Protein AF-A0A838WN96-F1 (afdb_monomer)

Radius of gyration: 19.35 Å; Cα contacts (8 Å, |Δi|>4): 378; chains: 1; bounding box: 63×35×58 Å

Sequence (196 aa):
PVLKSAMGNCYLYWSLNGSLEMVRWMVLDSHESEPDPVNAIEKVLVHRQSLPSSLSALWNSLKDRGFQLKGDGELVQAFPQLQLVQDEEWGTPYLNKTIAFKLVDTLDSAIAWINQYSSSHADAIATESYQESRQFALGVNSASTYINASPRFARNSSRGDAVFLGMSNQRGHRRGFISLETLTTVKHIIQGNGRF

pLDDT: mean 91.38, std 9.87, range [53.0, 98.81]

InterPro domains:
  IPR016161 Aldehyde/histidinol dehydrogenase [SSF53720] (1-194)
  IPR016163 Aldehyde dehydrogenase, C-terminal [G3DSA:3.40.309.10] (10-154)

Solvent-accessible surface area (backbone atoms only — not comparable to full-atom values): 10902 Å² total; per-residue (Å²): 136,86,87,58,70,59,71,27,27,7,40,31,39,39,39,74,66,25,54,68,67,57,48,50,47,32,47,55,51,3,59,68,21,62,94,59,43,48,23,19,49,32,30,36,40,34,30,62,85,50,57,70,66,59,53,52,53,47,50,53,59,40,41,77,74,65,38,46,52,27,13,33,72,69,52,25,73,77,36,80,85,33,42,76,61,56,81,71,52,62,60,45,59,71,91,58,63,43,37,36,38,35,78,30,88,43,72,68,55,46,36,54,48,45,64,71,29,36,54,28,34,33,34,31,37,28,56,73,46,70,66,58,52,53,50,48,61,72,60,43,74,40,44,36,72,33,68,73,46,55,52,42,47,59,40,67,47,94,82,75,84,59,59,39,84,44,37,15,51,52,90,67,100,68,50,17,74,35,37,70,73,68,75,60,83,91,78,89,83,85,86,64,91,88,60,131

Nearest PDB structures (foldseek):
  1o20-assembly1_A  TM=9.172E-01  e=4.353E-17  Thermotoga maritima
  7f5t-assembly1_B  TM=8.749E-01  e=9.449E-14  Drosophila melanogaster
  7f5u-assembly1_A  TM=8.714E-01  e=1.006E-13  Drosophila melanogaster
  7wxf-assembly1_A  TM=8.753E-01  e=2.935E-13  Drosophila melanogaster
  7f5v-assembly1_A  TM=8.727E-01  e=4.403E-12  Drosophila melanogaster

Foldseek 3Di:
DDQDFAAKQEEEEEDLQFDLVLVLCLQVQCCPAPPFSSHHHAEYEYEQPHDPVSVVVSVVSLVVVVAQEAEDPVCCVVPVSHHHDDPVVLQPGPRDRYYYYYYDHDLVRVLVSCQVRIPLAEYEYGHPDPVSLVCSQVSHNHLYYYYSDHSHDYQDDPPDDWGFPHAGRDPDDGHGTHTPVVVDDDDDDDDDDPDD

Organism: NCBI:txid2585140

Secondary structure (DSSP, 8-state):
---------EEEEE-TTS-HHHHHHHHHHHT--SS--TT-EEEEEEETTS-HHHHHHHHHHHHHTT-EEEE-HHHHHH-TTSEEPPHHHHTS---SSEEEEEEESSHHHHHHHHHHHS-SSEEEEE-S-HHHHHHHHHH---SEEEESS-----SB-TTSS-B---EE--SSTT-EE--GGGG---------SS--

Structure (mmCIF, N/CA/C/O backbone):
data_AF-A0A838WN96-F1
#
_entry.id   AF-A0A838WN96-F1
#
loop_
_atom_site.group_PDB
_atom_site.id
_atom_site.type_symbol
_atom_site.label_atom_id
_atom_site.label_alt_id
_atom_site.label_comp_id
_atom_site.label_asym_id
_atom_site.label_entity_id
_atom_site.label_seq_id
_atom_site.pdbx_PDB_ins_code
_atom_site.Cartn_x
_atom_site.Cartn_y
_atom_site.Cartn_z
_atom_site.occupancy
_atom_site.B_iso_or_equiv
_atom_site.auth_seq_id
_atom_site.auth_comp_id
_atom_site.auth_asym_id
_atom_site.auth_atom_id
_atom_site.pdbx_PDB_model_num
ATOM 1 N N . PRO A 1 1 ? 9.274 -0.745 -28.821 1.00 71.69 1 PRO A N 1
ATOM 2 C CA . PRO A 1 1 ? 8.540 -1.086 -27.576 1.00 71.69 1 PRO A CA 1
ATOM 3 C C . PRO A 1 1 ? 8.231 0.212 -26.827 1.00 71.69 1 PRO A C 1
ATOM 5 O O . PRO A 1 1 ? 9.071 1.105 -26.850 1.00 71.69 1 PRO A O 1
ATOM 8 N N . VAL A 1 2 ? 7.045 0.342 -26.228 1.00 80.12 2 VAL A N 1
ATOM 9 C CA . VAL A 1 2 ? 6.674 1.528 -25.436 1.00 80.12 2 VAL A CA 1
ATOM 10 C C . VAL A 1 2 ? 6.936 1.217 -23.968 1.00 80.12 2 VAL A C 1
ATOM 12 O O . VAL A 1 2 ? 6.386 0.244 -23.459 1.00 80.12 2 VAL A O 1
ATOM 15 N N . LEU A 1 3 ? 7.764 2.028 -23.306 1.00 80.50 3 LEU A N 1
ATOM 16 C CA . LEU A 1 3 ? 7.928 2.004 -21.854 1.00 80.50 3 LEU A CA 1
ATOM 17 C C . LEU A 1 3 ? 6.943 3.005 -21.247 1.00 80.50 3 LEU A C 1
ATOM 19 O O . LEU A 1 3 ? 7.145 4.215 -21.354 1.00 80.50 3 LEU A O 1
ATOM 23 N N . LYS A 1 4 ? 5.847 2.509 -20.670 1.00 81.88 4 LYS A N 1
ATOM 24 C CA . LYS A 1 4 ? 4.774 3.361 -20.146 1.00 81.88 4 LYS A CA 1
ATOM 25 C C . LYS A 1 4 ? 5.007 3.674 -18.665 1.00 81.88 4 LYS A C 1
ATOM 27 O O . LYS A 1 4 ? 5.138 2.757 -17.861 1.00 81.88 4 LYS A O 1
ATOM 32 N N . SER A 1 5 ? 4.995 4.959 -18.305 1.00 80.62 5 SER A N 1
ATOM 33 C CA . S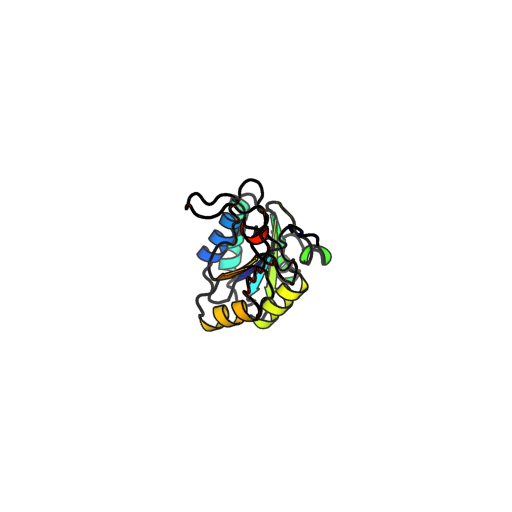ER A 1 5 ? 4.863 5.372 -16.902 1.00 80.62 5 SER A CA 1
ATOM 34 C C . SER A 1 5 ? 3.418 5.176 -16.448 1.00 80.62 5 SER A C 1
ATOM 36 O O . SER A 1 5 ? 2.488 5.498 -17.192 1.00 80.62 5 SER A O 1
ATOM 38 N N . ALA A 1 6 ? 3.228 4.658 -15.240 1.00 81.00 6 ALA A N 1
ATOM 39 C CA . ALA A 1 6 ? 1.911 4.429 -14.656 1.00 81.00 6 ALA A CA 1
ATOM 40 C C . ALA A 1 6 ? 1.650 5.366 -13.467 1.00 81.00 6 ALA A C 1
ATOM 42 O O . ALA A 1 6 ? 2.573 5.972 -12.928 1.00 81.00 6 ALA A O 1
ATOM 43 N N . MET A 1 7 ? 0.373 5.499 -13.098 1.00 84.06 7 MET A N 1
ATOM 44 C CA . MET A 1 7 ? -0.043 6.076 -11.819 1.00 84.06 7 MET A CA 1
ATOM 45 C C . MET A 1 7 ? -0.404 4.938 -10.858 1.00 84.06 7 MET A C 1
ATOM 47 O O . MET A 1 7 ? -0.961 3.911 -11.273 1.00 84.06 7 MET A O 1
ATOM 51 N N . GLY A 1 8 ? -0.051 5.100 -9.587 1.00 89.69 8 GLY A N 1
ATOM 52 C CA . GLY A 1 8 ? -0.270 4.107 -8.546 1.00 89.69 8 GLY A CA 1
ATOM 53 C C . GLY A 1 8 ? -1.688 4.143 -7.986 1.00 89.69 8 GLY A C 1
ATOM 54 O O . GLY A 1 8 ? -2.107 5.156 -7.447 1.00 89.69 8 GLY A O 1
ATOM 55 N N . ASN A 1 9 ? -2.408 3.023 -8.068 1.00 96.44 9 ASN A N 1
ATOM 56 C CA . ASN A 1 9 ? -3.476 2.704 -7.125 1.00 96.44 9 ASN A CA 1
ATOM 57 C C . ASN A 1 9 ? -2.849 1.831 -6.038 1.00 96.44 9 ASN A C 1
ATOM 59 O O . ASN A 1 9 ? -2.884 0.605 -6.138 1.00 96.44 9 ASN A O 1
ATOM 63 N N . CYS A 1 10 ? -2.165 2.473 -5.095 1.00 97.38 10 CYS A N 1
ATOM 64 C CA . CYS A 1 10 ? -1.310 1.795 -4.131 1.00 97.38 10 CYS A CA 1
ATOM 65 C C . CYS A 1 10 ? -2.077 1.424 -2.864 1.00 97.38 10 CYS A C 1
ATOM 67 O O . CYS A 1 10 ? -2.826 2.233 -2.307 1.00 97.38 10 CYS A O 1
ATOM 69 N N . TYR A 1 11 ? -1.828 0.216 -2.378 1.00 98.62 11 TYR A N 1
ATOM 70 C CA . TYR A 1 11 ? -2.405 -0.321 -1.162 1.00 98.62 11 TYR A CA 1
ATOM 71 C C . TYR A 1 11 ? -1.379 -0.428 -0.038 1.00 98.62 11 TYR A C 1
ATOM 73 O O . TYR A 1 11 ? -0.222 -0.793 -0.247 1.00 98.62 11 TYR A O 1
ATOM 81 N N . LEU A 1 12 ? -1.847 -0.193 1.185 1.00 98.81 12 LEU A N 1
ATOM 82 C CA . LEU A 1 12 ? -1.166 -0.548 2.423 1.00 98.81 12 LEU A CA 1
ATOM 83 C C . LEU A 1 12 ? -1.962 -1.634 3.148 1.00 98.81 12 LEU A C 1
ATOM 85 O O . LEU A 1 12 ? -3.135 -1.438 3.443 1.00 98.81 12 LEU A O 1
ATOM 89 N N . TYR A 1 13 ? -1.333 -2.751 3.497 1.00 98.75 13 TYR A N 1
ATOM 90 C CA . TYR A 1 13 ? -1.889 -3.692 4.465 1.00 98.75 13 TYR A CA 1
ATOM 91 C C . TYR A 1 13 ? -1.419 -3.339 5.883 1.00 98.75 13 TYR A C 1
ATOM 93 O O . TYR A 1 13 ? -0.227 -3.385 6.188 1.00 98.75 13 TYR A O 1
ATOM 101 N N . TRP A 1 14 ? -2.363 -2.993 6.754 1.00 98.56 14 TRP A N 1
ATOM 102 C CA . TRP A 1 14 ? -2.160 -2.838 8.188 1.00 98.56 14 TRP A CA 1
ATOM 103 C C . TRP A 1 14 ? -2.433 -4.177 8.881 1.00 98.56 14 TRP A C 1
ATOM 105 O O . TRP A 1 14 ? -3.585 -4.566 9.096 1.00 98.56 14 TRP A O 1
ATOM 115 N N . SER A 1 15 ? -1.349 -4.880 9.221 1.00 97.88 15 SER A N 1
ATOM 116 C CA . SER A 1 15 ? -1.409 -6.122 9.993 1.00 97.88 15 SER A CA 1
ATOM 117 C C . SER A 1 15 ? -1.914 -5.881 11.416 1.00 97.88 15 SER A C 1
ATOM 119 O O . SER A 1 15 ? -1.709 -4.809 11.982 1.00 97.88 15 SER A O 1
ATOM 121 N N . LEU A 1 16 ? -2.483 -6.919 12.037 1.00 96.31 16 LEU A N 1
ATOM 122 C CA . LEU A 1 16 ? -2.836 -6.925 13.458 1.00 96.31 16 LEU A CA 1
ATOM 123 C C . LEU A 1 16 ? -1.666 -6.518 14.365 1.00 96.31 16 LEU A C 1
ATOM 125 O O . LEU A 1 16 ? -1.864 -5.821 15.355 1.00 96.31 16 LEU A O 1
ATOM 129 N N . ASN A 1 17 ? -0.449 -6.938 14.011 1.00 93.44 17 ASN A N 1
ATOM 130 C CA . ASN A 1 17 ? 0.766 -6.618 14.762 1.00 93.44 17 ASN A CA 1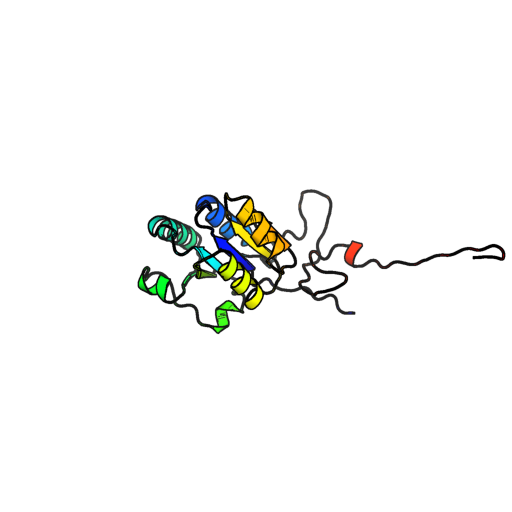
ATOM 131 C C . ASN A 1 17 ? 1.432 -5.320 14.281 1.00 93.44 17 ASN A C 1
ATOM 133 O O . ASN A 1 17 ? 2.534 -5.006 14.712 1.00 93.44 17 ASN A O 1
ATOM 137 N N . GLY A 1 18 ? 0.821 -4.594 13.342 1.00 95.56 18 GLY A N 1
ATOM 138 C CA . GLY A 1 18 ? 1.357 -3.353 12.796 1.00 95.56 18 GLY A CA 1
ATOM 139 C C . GLY A 1 18 ? 1.103 -2.159 13.714 1.00 95.56 18 GLY A C 1
ATOM 140 O O . GLY A 1 18 ? -0.004 -1.960 14.219 1.00 95.56 18 GLY A O 1
ATOM 141 N N . SER A 1 19 ? 2.120 -1.316 13.886 1.00 96.19 19 SER A N 1
ATOM 142 C CA . SER A 1 19 ? 2.008 -0.084 14.668 1.00 96.19 19 SER A CA 1
ATOM 143 C C . SER A 1 19 ? 1.120 0.963 13.981 1.00 96.19 19 SER A C 1
ATOM 145 O O . SER A 1 19 ? 1.342 1.315 12.820 1.00 96.19 19 SER A O 1
ATOM 147 N N . LEU A 1 20 ? 0.168 1.534 14.730 1.00 97.44 20 LEU A N 1
ATOM 148 C CA . LEU A 1 20 ? -0.633 2.694 14.306 1.00 97.44 20 LEU A CA 1
ATOM 149 C C . LEU A 1 20 ? 0.256 3.856 13.836 1.00 97.44 20 LEU A C 1
ATOM 151 O O . LEU A 1 20 ? -0.037 4.506 12.835 1.00 97.44 20 LEU A O 1
ATOM 155 N N . GLU A 1 21 ? 1.350 4.107 14.552 1.00 97.75 21 GLU A N 1
ATOM 156 C CA . GLU A 1 21 ? 2.279 5.195 14.251 1.00 97.75 21 GLU A CA 1
ATOM 157 C C . GLU A 1 21 ? 2.958 5.000 12.896 1.00 97.75 21 GLU A C 1
ATOM 159 O O . GLU A 1 21 ? 3.055 5.944 12.111 1.00 97.75 21 GLU A O 1
ATOM 164 N N . MET A 1 22 ? 3.350 3.760 12.593 1.00 98.12 22 MET A N 1
ATOM 165 C CA . MET A 1 22 ? 3.941 3.388 11.309 1.00 98.12 22 MET A CA 1
ATOM 166 C C . MET A 1 22 ? 2.943 3.597 10.168 1.00 98.12 22 MET A C 1
ATOM 168 O O . MET A 1 22 ? 3.261 4.257 9.184 1.00 98.12 22 MET A O 1
ATOM 172 N N . VAL A 1 23 ? 1.710 3.107 10.326 1.00 98.31 23 VAL A N 1
ATOM 173 C CA . VAL A 1 23 ? 0.636 3.257 9.329 1.00 98.31 23 VAL A CA 1
ATOM 174 C C . VAL A 1 23 ? 0.331 4.726 9.069 1.00 98.31 23 VAL A C 1
ATOM 176 O O . VAL A 1 23 ? 0.292 5.158 7.917 1.00 98.31 23 VAL A O 1
ATOM 179 N N . ARG A 1 24 ? 0.163 5.512 10.137 1.00 98.19 24 ARG A N 1
ATOM 180 C CA . ARG A 1 24 ? -0.066 6.953 10.048 1.00 98.19 24 ARG A CA 1
ATOM 181 C C . ARG A 1 24 ? 1.067 7.647 9.299 1.00 98.19 24 ARG A C 1
ATOM 183 O O . ARG A 1 24 ? 0.798 8.432 8.394 1.00 98.19 24 ARG A O 1
ATOM 190 N N . TRP A 1 25 ? 2.315 7.370 9.671 1.00 98.12 25 TRP A N 1
ATOM 191 C CA . TRP A 1 25 ? 3.480 7.973 9.031 1.00 98.12 25 TRP A CA 1
ATOM 192 C C . TRP A 1 25 ? 3.573 7.602 7.548 1.00 98.12 25 TRP A C 1
ATOM 194 O O . TRP A 1 25 ? 3.687 8.502 6.723 1.00 98.12 25 TRP A O 1
ATOM 204 N N . MET A 1 26 ? 3.455 6.316 7.197 1.00 98.12 26 MET A N 1
ATOM 205 C CA . MET A 1 26 ? 3.516 5.849 5.806 1.00 98.12 26 MET A CA 1
ATOM 206 C C . MET A 1 26 ? 2.454 6.529 4.942 1.00 98.12 26 MET A C 1
ATOM 208 O O . MET A 1 26 ? 2.751 6.997 3.844 1.00 98.12 26 MET A O 1
ATOM 212 N N . VAL A 1 27 ? 1.220 6.619 5.447 1.00 97.69 27 VAL A N 1
ATOM 213 C CA . VAL A 1 27 ? 0.121 7.288 4.749 1.00 97.69 27 VAL A CA 1
ATOM 214 C C . VAL A 1 27 ? 0.450 8.757 4.497 1.00 97.69 27 VAL A C 1
ATOM 216 O O . VAL A 1 27 ? 0.371 9.201 3.352 1.00 97.69 27 VAL A O 1
ATOM 219 N N . LEU A 1 28 ? 0.848 9.501 5.530 1.00 96.62 28 LEU A N 1
ATOM 220 C CA . LEU A 1 28 ? 1.140 10.928 5.401 1.00 96.62 28 LEU A CA 1
ATOM 221 C C . LEU A 1 28 ? 2.333 11.182 4.475 1.00 96.62 28 LEU A C 1
ATOM 223 O O . LEU A 1 28 ? 2.203 11.949 3.525 1.00 96.62 28 LEU A O 1
ATOM 227 N N . ASP A 1 29 ? 3.454 10.497 4.702 1.00 95.81 29 ASP A N 1
ATOM 228 C CA . ASP A 1 29 ? 4.683 10.694 3.931 1.00 95.81 29 ASP A CA 1
ATOM 229 C C . ASP A 1 29 ? 4.501 10.318 2.451 1.00 95.81 29 ASP A C 1
ATOM 231 O O . ASP A 1 29 ? 4.987 11.028 1.571 1.00 95.81 29 ASP A O 1
ATOM 235 N N . SER A 1 30 ? 3.725 9.271 2.142 1.00 95.12 30 SER A N 1
ATOM 236 C CA . SER A 1 30 ? 3.455 8.879 0.748 1.00 95.12 30 SER A CA 1
ATOM 237 C C . SER A 1 30 ? 2.765 9.969 -0.088 1.00 95.12 30 SER A C 1
ATOM 239 O O . SER A 1 30 ? 2.911 9.977 -1.311 1.00 95.12 30 SER A O 1
ATOM 241 N N . HIS A 1 31 ? 2.064 10.913 0.554 1.00 94.19 31 HIS A N 1
ATOM 242 C CA . HIS A 1 31 ? 1.377 12.033 -0.100 1.00 94.19 31 HIS A CA 1
ATOM 243 C C . HIS A 1 31 ? 2.231 13.304 -0.219 1.00 94.19 31 HIS A C 1
ATOM 245 O O . HIS A 1 31 ? 1.777 14.285 -0.802 1.00 94.19 31 HIS A O 1
ATOM 251 N N . GLU A 1 32 ? 3.456 13.313 0.310 1.00 90.25 32 GLU A N 1
ATOM 252 C CA . GLU A 1 32 ? 4.349 14.480 0.277 1.00 90.25 32 GLU A CA 1
ATOM 253 C C . GLU A 1 32 ? 5.314 14.480 -0.928 1.00 90.25 32 GLU A C 1
ATOM 255 O O . GLU A 1 32 ? 6.285 15.236 -0.970 1.00 90.25 32 GLU A O 1
ATOM 260 N N . SER A 1 33 ? 5.113 13.606 -1.913 1.00 82.88 33 SER A N 1
ATOM 261 C CA . SER A 1 33 ? 5.918 13.580 -3.143 1.00 82.88 33 SER A CA 1
ATOM 262 C C . SER A 1 33 ? 5.799 14.869 -3.967 1.00 82.88 33 SER A C 1
ATOM 264 O O . SER A 1 33 ? 4.735 15.472 -4.053 1.00 82.88 33 SER A O 1
ATOM 266 N N . GLU A 1 34 ? 6.889 15.227 -4.650 1.00 74.50 34 GLU A N 1
ATOM 267 C CA . GLU A 1 34 ? 6.978 16.390 -5.541 1.00 74.50 34 GLU A CA 1
ATOM 268 C C . GLU A 1 34 ? 7.508 15.947 -6.926 1.00 74.50 34 GLU A C 1
ATOM 270 O O . GLU A 1 34 ? 8.484 15.185 -6.990 1.00 74.50 34 GLU A O 1
ATOM 275 N N . PRO A 1 35 ? 6.901 16.367 -8.058 1.00 71.62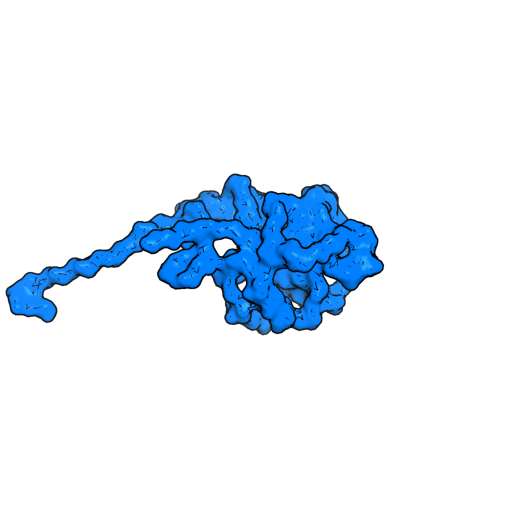 35 PRO A N 1
ATOM 276 C CA . PRO A 1 35 ? 5.721 17.231 -8.184 1.00 71.62 35 PRO A CA 1
ATOM 277 C C . PRO A 1 35 ? 4.384 16.522 -7.909 1.00 71.62 35 PRO A C 1
ATOM 279 O O . PRO A 1 35 ? 3.438 17.188 -7.511 1.00 71.62 35 PRO A O 1
ATOM 282 N N . ASP A 1 36 ? 4.312 15.196 -8.086 1.00 79.88 36 ASP A N 1
ATOM 283 C CA . ASP A 1 36 ? 3.069 14.423 -7.966 1.00 79.88 36 ASP A CA 1
ATOM 284 C C . ASP A 1 36 ? 3.269 13.158 -7.114 1.00 79.88 36 ASP A C 1
ATOM 286 O O . ASP A 1 36 ? 4.262 12.438 -7.304 1.00 79.88 36 ASP A O 1
ATOM 290 N N . PRO A 1 37 ? 2.310 12.805 -6.241 1.00 84.06 37 PRO A N 1
ATOM 291 C CA . PRO A 1 37 ? 2.360 11.600 -5.425 1.00 84.06 37 PRO A CA 1
ATOM 292 C C . PRO A 1 37 ? 1.886 10.358 -6.178 1.00 84.06 37 PRO A C 1
ATOM 294 O O . PRO A 1 37 ? 0.921 9.703 -5.809 1.00 84.06 37 PRO A O 1
ATOM 297 N N . VAL A 1 38 ? 2.628 9.977 -7.220 1.00 87.81 38 VAL A N 1
ATOM 298 C CA . VAL A 1 38 ? 2.321 8.797 -8.057 1.00 87.81 38 VAL A CA 1
ATOM 299 C C . VAL A 1 38 ? 2.327 7.464 -7.298 1.00 87.81 38 VAL A C 1
ATOM 301 O O . VAL A 1 38 ? 1.807 6.479 -7.816 1.00 87.81 38 VAL A O 1
ATOM 304 N N . ASN A 1 39 ? 2.908 7.438 -6.095 1.00 91.25 39 ASN A N 1
ATOM 305 C CA . ASN A 1 39 ? 2.965 6.283 -5.200 1.00 91.25 39 ASN A CA 1
ATOM 306 C C . ASN A 1 39 ? 2.182 6.496 -3.892 1.00 91.25 39 ASN A C 1
ATOM 308 O O . ASN A 1 39 ? 2.381 5.722 -2.954 1.00 91.25 39 ASN A O 1
ATOM 312 N N . ALA A 1 40 ? 1.353 7.542 -3.787 1.00 95.12 40 ALA A N 1
ATOM 313 C CA . ALA A 1 40 ? 0.557 7.772 -2.582 1.00 95.12 40 ALA A CA 1
ATOM 314 C C . ALA A 1 40 ? -0.272 6.538 -2.227 1.00 95.12 40 ALA A C 1
ATOM 316 O O . ALA A 1 40 ? -0.807 5.862 -3.103 1.00 95.12 40 ALA A O 1
ATOM 317 N N . ILE A 1 41 ? -0.379 6.253 -0.931 1.00 97.69 41 ILE A N 1
ATOM 318 C CA . ILE A 1 41 ? -1.235 5.179 -0.431 1.00 97.69 41 ILE A CA 1
ATOM 319 C C . ILE A 1 41 ? -2.690 5.621 -0.577 1.00 97.69 41 ILE A C 1
ATOM 321 O O . ILE A 1 41 ? -3.190 6.419 0.207 1.00 97.69 41 ILE A O 1
ATOM 325 N N . GLU A 1 42 ? -3.374 5.066 -1.568 1.00 97.69 42 GLU A N 1
ATOM 326 C CA . GLU A 1 42 ? -4.769 5.374 -1.890 1.00 97.69 42 GLU A CA 1
ATOM 327 C C . GLU A 1 42 ? -5.735 4.576 -1.000 1.00 97.69 42 GLU A C 1
ATOM 329 O O . GLU A 1 42 ? -6.867 4.991 -0.722 1.00 97.69 42 GLU A O 1
ATOM 334 N N . LYS A 1 43 ? -5.318 3.367 -0.600 1.00 98.50 43 LYS A N 1
ATOM 335 C CA . LYS A 1 43 ? -6.183 2.371 0.038 1.00 98.50 43 LYS A CA 1
ATOM 336 C C . LYS A 1 43 ? -5.460 1.629 1.152 1.00 98.50 43 LYS A C 1
ATOM 338 O O . LYS A 1 43 ? -4.298 1.258 1.012 1.00 98.50 43 LYS A O 1
ATOM 343 N N . VAL A 1 44 ? -6.160 1.373 2.251 1.00 98.69 44 VAL A N 1
ATOM 344 C CA . VAL A 1 44 ? -5.627 0.654 3.411 1.00 98.69 44 VAL A CA 1
ATOM 345 C C . VAL A 1 44 ? -6.495 -0.565 3.707 1.00 98.69 44 VAL A C 1
ATOM 347 O O . VAL A 1 44 ? -7.677 -0.442 4.028 1.00 98.69 44 VAL A O 1
ATOM 350 N N . LEU A 1 45 ? -5.901 -1.751 3.610 1.00 98.81 45 LEU A N 1
ATOM 351 C CA . LEU A 1 45 ? -6.496 -2.998 4.076 1.00 98.81 45 LEU A CA 1
ATOM 352 C C . LEU A 1 45 ? -6.155 -3.168 5.551 1.00 98.81 45 LEU A C 1
ATOM 354 O O . LEU A 1 45 ? -4.986 -3.226 5.914 1.00 98.81 45 LEU A O 1
ATOM 358 N N . VAL A 1 46 ? -7.167 -3.236 6.397 1.00 98.44 46 VAL A N 1
ATOM 359 C CA . VAL A 1 46 ? -7.038 -3.290 7.848 1.00 98.44 46 VAL A CA 1
ATOM 360 C C . VAL A 1 46 ? -7.393 -4.692 8.310 1.00 98.44 46 VAL A C 1
ATOM 362 O O . VAL A 1 46 ? -8.466 -5.201 7.984 1.00 98.44 46 VAL A O 1
ATOM 365 N N . HIS A 1 47 ? -6.519 -5.324 9.090 1.00 98.19 47 HIS A N 1
ATOM 366 C CA . HIS A 1 47 ? -6.850 -6.610 9.691 1.00 98.19 47 HIS A CA 1
ATOM 367 C C . HIS A 1 47 ? -8.101 -6.492 10.577 1.00 98.19 47 HIS A C 1
ATOM 369 O O . HIS A 1 47 ? -8.161 -5.612 11.438 1.00 98.19 47 HIS A O 1
ATOM 375 N N . ARG A 1 48 ? -9.078 -7.394 10.412 1.00 96.75 48 ARG A N 1
ATOM 376 C CA . ARG A 1 48 ? -10.403 -7.315 11.057 1.00 96.75 48 ARG A CA 1
ATOM 377 C C . ARG A 1 48 ? -10.351 -7.235 12.584 1.00 96.75 48 ARG A C 1
ATOM 379 O O . ARG A 1 48 ? -11.191 -6.595 13.200 1.00 96.75 48 ARG A O 1
ATOM 386 N N . GLN A 1 49 ? -9.339 -7.844 13.196 1.00 96.69 49 GLN A N 1
ATOM 387 C CA . GLN A 1 49 ? -9.136 -7.815 14.652 1.00 96.69 49 GLN A CA 1
ATOM 388 C C . GLN A 1 49 ? -8.446 -6.536 15.170 1.00 96.69 49 GLN A C 1
ATOM 390 O O . GLN A 1 49 ? -8.094 -6.466 16.346 1.00 96.69 49 GLN A O 1
ATOM 395 N N . SER A 1 50 ? -8.228 -5.530 14.318 1.00 95.44 50 SER A N 1
ATOM 396 C CA . SER A 1 50 ? -7.688 -4.233 14.737 1.00 95.44 50 SER A CA 1
ATOM 397 C C . SER A 1 50 ? -8.591 -3.558 15.771 1.00 95.44 50 SER A C 1
ATOM 399 O O . SER A 1 50 ? -9.817 -3.581 15.670 1.00 95.44 50 SER A O 1
ATOM 401 N N . LEU A 1 51 ? -7.980 -2.912 16.766 1.00 94.06 51 LEU A N 1
ATOM 402 C CA . LEU A 1 51 ? -8.716 -2.249 17.841 1.00 94.06 51 LEU A CA 1
ATOM 403 C C . LEU A 1 51 ? -9.500 -1.029 17.310 1.00 94.06 51 LEU A C 1
ATOM 405 O O . LEU A 1 51 ? -8.892 -0.141 16.703 1.00 94.06 51 LEU A O 1
ATOM 409 N N . PRO A 1 52 ? -10.810 -0.898 17.606 1.00 94.56 52 PRO A N 1
ATOM 410 C CA . PRO A 1 52 ? -11.621 0.253 17.187 1.00 94.56 52 PRO A CA 1
ATOM 411 C C . PRO A 1 52 ? -11.053 1.620 17.602 1.00 94.56 52 PRO A C 1
ATOM 413 O O . PRO A 1 52 ? -11.178 2.608 16.873 1.00 94.56 52 PRO A O 1
ATOM 416 N N . SER A 1 53 ? -10.394 1.682 18.764 1.00 95.75 53 SER A N 1
ATOM 417 C CA . SER A 1 53 ? -9.722 2.888 19.258 1.00 95.75 53 SER A CA 1
ATOM 418 C C . SER A 1 53 ? -8.542 3.302 18.374 1.00 95.75 53 SER A C 1
ATOM 420 O O . SER A 1 53 ? -8.380 4.490 18.098 1.00 95.75 53 SER A O 1
ATOM 422 N N . SER A 1 54 ? -7.757 2.343 17.873 1.00 96.38 54 SER A N 1
ATOM 423 C CA . SER A 1 54 ? -6.646 2.599 16.950 1.00 96.38 54 SER A CA 1
ATOM 424 C C . SER A 1 54 ? -7.137 3.119 15.600 1.00 96.38 54 SER A C 1
ATOM 426 O O . SER A 1 54 ? -6.549 4.056 15.064 1.00 96.38 54 SER A O 1
ATOM 428 N N . LEU A 1 55 ? -8.240 2.571 15.078 1.00 96.50 55 LEU A N 1
ATOM 429 C CA . LEU A 1 55 ? -8.856 3.056 13.836 1.00 96.50 55 LEU A CA 1
ATOM 430 C C . LEU A 1 55 ? -9.349 4.498 13.984 1.00 96.50 55 LEU A C 1
ATOM 432 O O . LEU A 1 55 ? -9.035 5.361 13.166 1.00 96.50 55 LEU A O 1
ATOM 436 N N . SER A 1 56 ? -10.043 4.776 15.088 1.00 96.12 56 SER A N 1
ATOM 437 C CA . SER A 1 56 ? -10.546 6.117 15.400 1.00 96.12 56 SER A CA 1
ATOM 438 C C . SER A 1 56 ? -9.406 7.135 15.520 1.00 96.12 56 SER A C 1
ATOM 440 O O . SER A 1 56 ? -9.495 8.235 14.974 1.00 96.12 56 SER A O 1
ATOM 442 N N . ALA A 1 57 ? -8.309 6.760 16.187 1.00 96.81 57 ALA A N 1
ATOM 443 C CA . ALA A 1 57 ? -7.121 7.600 16.316 1.00 96.81 57 ALA A CA 1
ATOM 444 C C . ALA A 1 57 ? -6.451 7.883 14.960 1.00 96.81 57 ALA A C 1
ATOM 446 O O . ALA A 1 57 ? -6.090 9.033 14.691 1.00 96.81 57 ALA A O 1
ATOM 447 N N . LEU A 1 58 ? -6.332 6.871 14.088 1.00 97.31 58 LEU A N 1
ATOM 448 C CA . LEU A 1 58 ? -5.805 7.050 12.733 1.00 97.31 58 LEU A CA 1
ATOM 449 C C . LEU A 1 58 ? -6.652 8.053 11.947 1.00 97.31 58 LEU A C 1
ATOM 451 O O . LEU A 1 58 ? -6.128 9.032 11.420 1.00 97.31 58 LEU A O 1
ATOM 455 N N . TRP A 1 59 ? -7.964 7.832 11.887 1.00 96.75 59 TRP A N 1
ATOM 456 C CA . TRP A 1 59 ? -8.865 8.654 11.086 1.00 96.75 59 TRP A CA 1
ATOM 457 C C . TRP A 1 59 ? -8.947 10.094 11.566 1.00 96.75 59 TRP A C 1
ATOM 459 O O . TRP A 1 59 ? -8.905 10.998 10.736 1.00 96.75 59 TRP A O 1
ATOM 469 N N . ASN A 1 60 ? -8.993 10.331 12.877 1.00 95.94 60 ASN A N 1
ATOM 470 C CA . ASN A 1 60 ? -8.946 11.692 13.409 1.00 95.94 60 ASN A CA 1
ATOM 471 C C . ASN A 1 60 ? -7.656 12.395 12.971 1.00 95.94 60 ASN A C 1
ATOM 473 O O . ASN A 1 60 ? -7.705 13.484 12.407 1.00 95.94 60 ASN A O 1
ATOM 477 N N . SER A 1 61 ? -6.512 11.716 13.104 1.00 96.31 61 SER A N 1
ATOM 478 C CA . SER A 1 61 ? -5.229 12.280 12.690 1.00 96.31 61 SER A CA 1
ATOM 479 C C . SER A 1 61 ? -5.138 12.554 11.186 1.00 96.31 61 SER A C 1
ATOM 481 O O . SER A 1 61 ? -4.477 13.514 10.794 1.00 96.31 61 SER A O 1
ATOM 483 N N . LEU A 1 62 ? -5.740 11.719 10.336 1.00 97.31 62 LEU A N 1
ATOM 484 C CA . LEU A 1 62 ? -5.769 11.946 8.888 1.00 97.31 62 LEU A CA 1
ATOM 485 C C . LEU A 1 62 ? -6.723 13.091 8.529 1.00 97.31 62 LEU A C 1
ATOM 487 O O . LEU A 1 62 ? -6.384 13.951 7.716 1.00 97.31 62 LEU A O 1
ATOM 491 N N . LYS A 1 63 ? -7.886 13.161 9.178 1.00 96.25 63 LYS A N 1
ATOM 492 C CA . LYS A 1 63 ? -8.856 14.241 8.987 1.00 96.25 63 LYS A CA 1
ATOM 493 C C . LYS A 1 63 ? -8.266 15.603 9.356 1.00 96.25 63 LYS A C 1
ATOM 495 O O . LYS A 1 63 ? -8.405 16.544 8.578 1.00 96.25 63 LYS A O 1
ATOM 500 N N . ASP A 1 64 ? -7.519 15.687 10.457 1.00 96.50 64 ASP A N 1
ATOM 501 C CA . ASP A 1 64 ? -6.807 16.906 10.874 1.00 96.50 64 ASP A CA 1
ATOM 502 C C . ASP A 1 64 ? -5.761 17.366 9.839 1.00 96.50 64 ASP A C 1
ATOM 504 O O . ASP A 1 64 ? -5.422 18.546 9.754 1.00 96.50 64 ASP A O 1
ATOM 508 N N . ARG A 1 65 ? -5.264 16.445 9.003 1.00 96.81 65 ARG A N 1
ATOM 509 C CA . ARG A 1 65 ? -4.338 16.719 7.887 1.00 96.81 65 ARG A CA 1
ATOM 510 C C . ARG A 1 65 ? -5.054 16.995 6.554 1.00 96.81 65 ARG A C 1
ATOM 512 O O . ARG A 1 65 ? -4.391 17.184 5.524 1.00 96.81 65 ARG A O 1
ATOM 519 N N . GLY A 1 66 ? -6.386 17.056 6.577 1.00 96.56 66 GLY A N 1
ATOM 520 C CA . GLY A 1 66 ? -7.244 17.384 5.441 1.00 96.56 66 GLY A CA 1
ATOM 521 C C . GLY A 1 66 ? -7.590 16.200 4.539 1.00 96.56 66 GLY A C 1
ATOM 522 O O . GLY A 1 66 ? -7.896 16.423 3.370 1.00 96.56 66 GLY A O 1
ATOM 523 N N . PHE A 1 67 ? -7.509 14.962 5.037 1.00 97.62 67 PHE A N 1
ATOM 524 C CA . PHE A 1 67 ? -7.919 13.786 4.270 1.00 97.62 67 PHE A CA 1
ATOM 525 C C . PHE A 1 67 ? -9.432 13.559 4.314 1.00 97.62 67 PHE A C 1
ATOM 527 O O . PHE A 1 67 ? -10.066 13.662 5.366 1.00 97.62 67 PHE A O 1
ATOM 534 N N . GLN A 1 68 ? -9.990 13.181 3.168 1.00 97.94 68 GLN A N 1
ATOM 535 C CA . GLN A 1 68 ? -11.306 12.570 3.047 1.00 97.94 68 GLN A CA 1
ATOM 536 C C . GLN A 1 68 ? -11.172 11.065 3.265 1.00 97.94 68 GLN A C 1
ATOM 538 O O . GLN A 1 68 ? -10.263 10.422 2.739 1.00 97.94 68 GLN A O 1
ATOM 543 N N . LEU A 1 69 ? -12.063 10.500 4.073 1.00 98.25 69 LEU A N 1
ATOM 544 C CA . LEU A 1 69 ? -11.958 9.116 4.515 1.00 98.25 69 LEU A CA 1
ATOM 545 C C . LEU A 1 69 ? -13.168 8.331 4.030 1.00 98.25 69 LEU A C 1
ATOM 547 O O . LEU A 1 69 ? -14.315 8.727 4.256 1.00 98.25 69 LEU A O 1
ATOM 551 N N . LYS A 1 70 ? -12.895 7.203 3.384 1.00 98.56 70 LYS A N 1
ATOM 552 C CA . LYS A 1 70 ? -13.912 6.280 2.893 1.00 98.56 70 LYS A CA 1
ATOM 553 C C . LYS A 1 70 ? -13.730 4.900 3.514 1.00 98.56 70 LYS A C 1
ATOM 555 O O . LYS A 1 70 ? -12.616 4.530 3.864 1.00 98.56 70 LYS A O 1
ATOM 560 N N . GLY A 1 71 ? -14.801 4.138 3.660 1.00 98.00 71 GLY A N 1
ATOM 561 C CA . GLY A 1 71 ? -14.786 2.802 4.249 1.00 98.00 71 GLY A CA 1
ATOM 562 C C . GLY A 1 71 ? -15.628 1.812 3.457 1.00 98.00 71 GLY A C 1
ATOM 563 O O . GLY A 1 71 ? -16.519 2.201 2.697 1.00 98.00 71 GLY A O 1
ATOM 564 N N . ASP A 1 72 ? -15.365 0.524 3.657 1.00 97.19 72 ASP A N 1
ATOM 565 C CA . ASP A 1 72 ? -16.321 -0.516 3.287 1.00 97.19 72 ASP A CA 1
ATOM 566 C C . ASP A 1 72 ? -17.594 -0.454 4.155 1.00 97.19 72 ASP A C 1
ATOM 568 O O . ASP A 1 72 ? -17.693 0.317 5.112 1.00 97.19 72 ASP A O 1
ATOM 572 N N . GLY A 1 73 ? -18.602 -1.253 3.798 1.00 96.75 73 GLY A N 1
ATOM 573 C CA . GLY A 1 73 ? -19.902 -1.210 4.470 1.00 96.75 73 GLY A CA 1
ATOM 574 C C . GLY A 1 73 ? -19.838 -1.509 5.971 1.00 96.75 73 GLY A C 1
ATOM 575 O O . GLY A 1 73 ? -20.556 -0.878 6.742 1.00 96.75 73 GLY A O 1
ATOM 576 N N . GLU A 1 74 ? -18.963 -2.424 6.393 1.00 95.88 74 GLU A N 1
ATOM 577 C CA . GLU A 1 74 ? -18.790 -2.794 7.803 1.00 95.88 74 GLU A CA 1
ATOM 578 C C . GLU A 1 74 ? -18.178 -1.627 8.596 1.00 95.88 74 GLU A C 1
ATOM 580 O O . GLU A 1 74 ? -18.696 -1.236 9.644 1.00 95.88 74 GLU A O 1
ATOM 585 N N . LEU A 1 75 ? -17.136 -0.992 8.052 1.00 96.62 75 LEU A N 1
ATOM 586 C CA . LEU A 1 75 ? -16.511 0.181 8.658 1.00 96.62 75 LEU A CA 1
ATOM 587 C C . LEU A 1 75 ? -17.453 1.383 8.720 1.00 96.62 75 LEU A C 1
ATOM 589 O O . LEU A 1 75 ? -17.477 2.073 9.734 1.00 96.62 75 LEU A O 1
ATOM 593 N N . VAL A 1 76 ? -18.243 1.639 7.676 1.00 96.81 76 VAL A N 1
ATOM 594 C CA . VAL A 1 76 ? -19.206 2.755 7.659 1.00 96.81 76 VAL A CA 1
ATOM 595 C C . VAL A 1 76 ? -20.312 2.555 8.698 1.00 96.81 76 VAL A C 1
ATOM 597 O O . VAL A 1 76 ? -20.724 3.518 9.343 1.00 96.81 76 VAL A O 1
ATOM 600 N N . GLN A 1 77 ? -20.767 1.315 8.909 1.00 95.44 77 GLN A N 1
ATOM 601 C CA . GLN A 1 77 ? -21.736 0.999 9.964 1.00 95.44 77 GLN A CA 1
ATOM 602 C C . GLN A 1 77 ? -21.163 1.242 11.365 1.00 95.44 77 GLN A C 1
ATOM 604 O O . GLN A 1 77 ? -21.861 1.770 12.229 1.00 95.44 77 GLN A O 1
ATOM 609 N N . ALA A 1 78 ? -19.897 0.880 11.590 1.00 94.25 78 ALA A N 1
ATOM 610 C CA . ALA A 1 78 ? -19.230 1.087 12.872 1.00 94.25 78 ALA A CA 1
ATOM 611 C C . ALA A 1 78 ? -18.798 2.550 13.101 1.00 94.25 78 ALA A C 1
ATOM 613 O O . ALA A 1 78 ? -18.752 3.010 14.243 1.00 94.25 78 ALA A O 1
ATOM 614 N N . PHE A 1 79 ? -18.494 3.290 12.030 1.00 93.44 79 PHE A N 1
ATOM 615 C CA . PHE A 1 79 ? -17.903 4.626 12.081 1.00 93.44 79 PHE A CA 1
ATOM 616 C C . PHE A 1 79 ? -18.585 5.584 11.090 1.00 93.44 79 PHE A C 1
ATOM 618 O O . PHE A 1 79 ? -18.136 5.732 9.950 1.00 93.44 79 PHE A O 1
ATOM 625 N N . PRO A 1 80 ? -19.613 6.330 11.544 1.00 89.69 80 PRO A N 1
ATOM 626 C CA . PRO A 1 80 ? -20.435 7.197 10.687 1.00 89.69 80 PRO A CA 1
ATOM 627 C C . PRO A 1 80 ? -19.691 8.347 9.989 1.00 89.69 80 PRO A C 1
ATOM 629 O O . PRO A 1 80 ? -20.252 9.029 9.138 1.00 89.69 80 PRO A O 1
ATOM 632 N N . GLN A 1 81 ? -18.439 8.606 10.371 1.00 90.56 81 GLN A N 1
ATOM 633 C CA . GLN A 1 81 ? -17.583 9.624 9.759 1.00 90.56 81 GLN A CA 1
A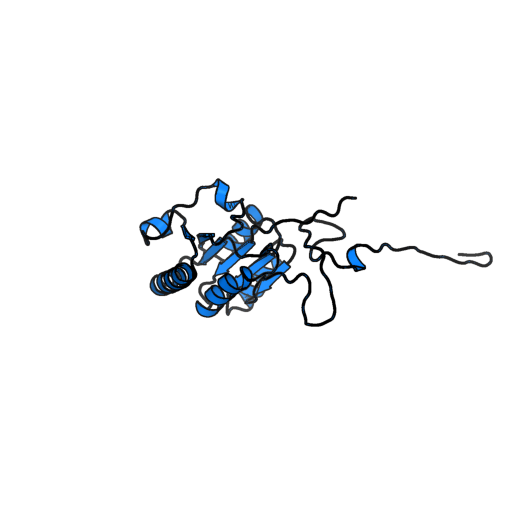TOM 634 C C . GLN A 1 81 ? -16.976 9.204 8.411 1.00 90.56 81 GLN A C 1
ATOM 636 O O . GLN A 1 81 ? -16.395 10.050 7.732 1.00 90.56 81 GLN A O 1
ATOM 641 N N . LEU A 1 82 ? -17.067 7.922 8.045 1.00 96.75 82 LEU A N 1
ATOM 642 C CA . LEU A 1 82 ? -16.568 7.394 6.779 1.00 96.75 82 LEU A CA 1
ATOM 643 C C . LEU A 1 82 ? -17.646 7.463 5.698 1.00 96.75 82 LEU A C 1
ATOM 645 O O . LEU A 1 82 ? -18.813 7.165 5.941 1.00 96.75 82 LEU A O 1
ATOM 649 N N . GLN A 1 83 ? -17.244 7.798 4.476 1.00 97.50 83 GLN A N 1
ATOM 650 C CA . GLN A 1 83 ? -18.112 7.665 3.306 1.00 97.50 83 GLN A CA 1
ATOM 651 C C . GLN A 1 83 ? -18.010 6.256 2.719 1.00 97.50 83 GLN A C 1
ATOM 653 O O . GLN A 1 83 ? -16.931 5.672 2.694 1.00 97.50 83 GLN A O 1
ATOM 658 N N . LEU A 1 84 ? -19.106 5.715 2.192 1.00 98.19 84 LEU A N 1
ATOM 659 C CA . LEU A 1 84 ? -19.081 4.404 1.544 1.00 98.19 84 LEU A CA 1
ATOM 660 C C . LEU A 1 84 ? -18.247 4.435 0.253 1.00 98.19 84 LEU A C 1
ATOM 662 O O . LEU A 1 84 ? -18.424 5.315 -0.594 1.00 98.19 84 LEU A O 1
ATOM 666 N N . VAL A 1 85 ? -17.346 3.466 0.107 1.00 97.81 85 VAL A N 1
ATOM 667 C CA . VAL A 1 85 ? -16.599 3.210 -1.134 1.00 97.81 85 VAL A CA 1
ATOM 668 C C . VAL A 1 85 ? -17.494 2.452 -2.116 1.00 97.81 85 VAL A C 1
ATOM 670 O O . VAL A 1 85 ? -18.082 1.438 -1.745 1.00 97.81 85 VAL A O 1
ATOM 673 N N . GLN A 1 86 ? -17.596 2.940 -3.351 1.00 96.69 86 GLN A N 1
ATOM 674 C CA . GLN A 1 86 ? -18.240 2.230 -4.458 1.00 96.69 86 GLN A CA 1
ATOM 675 C C . GLN A 1 86 ? -17.296 1.166 -5.030 1.00 96.69 86 GLN A C 1
ATOM 677 O O . GLN A 1 86 ? -16.074 1.301 -4.949 1.00 96.69 86 GLN A O 1
ATOM 682 N N . ASP A 1 87 ? -17.843 0.117 -5.638 1.00 94.81 87 ASP A N 1
ATOM 683 C CA . ASP A 1 87 ? -17.048 -1.040 -6.061 1.00 94.81 87 ASP A CA 1
ATOM 684 C C . ASP A 1 87 ? -15.959 -0.686 -7.092 1.00 94.81 87 ASP A C 1
ATOM 686 O O . ASP A 1 87 ? -14.841 -1.206 -7.028 1.00 94.81 87 ASP A O 1
ATOM 690 N N . GLU A 1 88 ? -16.234 0.253 -7.998 1.00 95.12 88 GLU A N 1
ATOM 691 C CA . GLU A 1 88 ? -15.291 0.708 -9.026 1.00 95.12 88 GLU A CA 1
ATOM 692 C C . GLU A 1 88 ? -14.098 1.473 -8.436 1.00 95.12 88 GLU A C 1
ATOM 694 O O . GLU A 1 88 ? -12.998 1.488 -9.004 1.00 95.12 88 GLU A O 1
ATOM 699 N N . GLU A 1 89 ? -14.289 2.103 -7.277 1.00 97.50 89 GLU A N 1
ATOM 700 C CA . GLU A 1 89 ? -13.261 2.914 -6.632 1.00 97.50 89 GLU A CA 1
ATOM 701 C C . GLU A 1 89 ? -12.133 2.054 -6.069 1.00 97.50 89 GLU A C 1
ATOM 703 O O . GLU A 1 89 ? -11.002 2.527 -5.988 1.00 97.50 89 GLU A O 1
ATOM 708 N N . TRP A 1 90 ? -12.378 0.775 -5.755 1.00 97.94 90 TRP A N 1
ATOM 709 C CA . TRP A 1 90 ? -11.314 -0.143 -5.335 1.00 97.94 90 TRP A CA 1
ATOM 710 C C . TRP A 1 90 ? -10.240 -0.306 -6.418 1.00 97.94 90 TRP A C 1
ATOM 712 O O . TRP A 1 90 ? -9.054 -0.325 -6.102 1.00 97.94 90 TRP A O 1
ATOM 722 N N . GLY A 1 91 ? -10.622 -0.331 -7.696 1.00 96.44 91 GLY A N 1
ATOM 723 C CA . GLY A 1 91 ? -9.683 -0.446 -8.817 1.00 96.44 91 GLY A CA 1
ATOM 724 C C . GLY A 1 91 ? -9.091 0.878 -9.314 1.00 96.44 91 GLY A C 1
ATOM 725 O O . GLY A 1 91 ? -8.249 0.859 -10.211 1.00 96.44 91 GLY A O 1
ATOM 726 N N . THR A 1 92 ? -9.520 2.021 -8.770 1.00 95.19 92 THR A N 1
ATOM 727 C CA . THR A 1 92 ? -9.246 3.346 -9.353 1.00 95.19 92 THR A CA 1
ATOM 728 C C . THR A 1 92 ? -8.514 4.251 -8.355 1.00 95.19 92 THR A C 1
ATOM 730 O O . THR A 1 92 ? -8.943 4.341 -7.204 1.00 95.19 92 THR A O 1
ATOM 733 N N . PRO A 1 93 ? -7.409 4.925 -8.731 1.00 94.62 93 PRO A N 1
ATOM 734 C CA . PRO A 1 93 ? -6.723 5.859 -7.834 1.00 94.62 93 PRO A CA 1
ATOM 735 C C . PRO A 1 93 ? -7.516 7.168 -7.668 1.00 94.62 93 PRO A C 1
ATOM 737 O O . PRO A 1 93 ? -8.150 7.624 -8.622 1.00 94.62 93 PRO A O 1
ATOM 740 N N . TYR A 1 94 ? -7.462 7.792 -6.486 1.00 94.81 94 TYR A N 1
ATOM 741 C CA . TYR A 1 94 ? -8.097 9.088 -6.223 1.00 94.81 94 TYR A CA 1
ATOM 742 C C . TYR A 1 94 ? -7.207 10.264 -6.621 1.00 94.81 94 TYR A C 1
ATOM 744 O O . TYR A 1 94 ? -7.728 11.289 -7.070 1.00 94.81 94 TYR A O 1
ATOM 752 N N . LEU A 1 95 ? -5.881 10.130 -6.474 1.00 91.38 95 LEU A N 1
ATOM 753 C CA . LEU A 1 95 ? -4.890 11.146 -6.854 1.00 91.38 95 LEU A CA 1
ATOM 754 C C . LEU A 1 95 ? -5.087 12.489 -6.136 1.00 91.38 95 LEU A C 1
ATOM 756 O O . LEU A 1 95 ? -4.772 13.561 -6.652 1.00 91.38 95 LEU A O 1
ATOM 760 N N . ASN A 1 96 ? -5.651 12.430 -4.936 1.00 92.25 96 ASN A N 1
ATOM 761 C CA . ASN A 1 96 ? -5.888 13.562 -4.056 1.00 92.25 96 ASN A CA 1
ATOM 762 C C . ASN A 1 96 ? -5.841 13.071 -2.598 1.00 92.25 96 ASN A C 1
ATOM 764 O O . ASN A 1 96 ? -5.522 11.915 -2.340 1.00 92.25 96 ASN A O 1
ATOM 768 N N . LYS A 1 97 ? -6.148 13.932 -1.623 1.00 94.62 97 LYS A N 1
ATOM 769 C CA . LYS A 1 97 ? -6.184 13.547 -0.202 1.00 94.62 97 LYS A CA 1
ATOM 770 C C . LYS A 1 97 ? -7.440 12.736 0.151 1.00 94.62 97 LYS A C 1
ATOM 772 O O . LYS A 1 97 ? -8.187 13.127 1.043 1.00 94.62 97 LYS A O 1
ATOM 777 N N . THR A 1 98 ? -7.672 11.617 -0.525 1.00 96.94 98 THR A N 1
ATOM 778 C CA . THR A 1 98 ? -8.743 10.661 -0.216 1.00 96.94 98 THR A CA 1
ATOM 779 C C . THR A 1 98 ? -8.136 9.298 0.045 1.00 96.94 98 THR A C 1
ATOM 781 O O . THR A 1 98 ? -7.304 8.838 -0.727 1.00 96.94 98 THR A O 1
ATOM 784 N N . ILE A 1 99 ? -8.558 8.643 1.127 1.00 97.88 99 ILE A N 1
ATOM 785 C CA . ILE A 1 99 ? -8.109 7.290 1.460 1.00 97.88 99 ILE A CA 1
ATOM 786 C C . ILE A 1 99 ? -9.306 6.413 1.772 1.00 97.88 99 ILE A C 1
ATOM 788 O O . ILE A 1 99 ? -10.181 6.786 2.557 1.00 97.88 99 ILE A O 1
ATOM 792 N N . ALA A 1 100 ? -9.314 5.224 1.176 1.00 98.50 100 ALA A N 1
ATOM 793 C CA . ALA A 1 100 ? -10.320 4.206 1.434 1.00 98.50 100 ALA A CA 1
ATOM 794 C C . ALA A 1 100 ? -9.786 3.089 2.336 1.00 98.50 100 ALA A C 1
ATOM 796 O O . ALA A 1 100 ? -8.685 2.583 2.137 1.00 98.50 100 ALA A O 1
ATOM 797 N N . PHE A 1 101 ? -10.595 2.675 3.305 1.00 98.56 101 PHE A N 1
ATOM 798 C CA . PHE A 1 101 ? -10.288 1.619 4.260 1.00 98.56 101 PHE A CA 1
ATOM 799 C C . PHE A 1 101 ? -11.177 0.406 4.009 1.00 98.56 101 PHE A C 1
ATOM 801 O O . PHE A 1 101 ? -12.378 0.548 3.782 1.00 98.56 101 PHE A O 1
ATOM 808 N N . LYS A 1 102 ? -10.598 -0.789 4.082 1.00 98.56 102 LYS A N 1
ATOM 809 C CA . LYS A 1 102 ? -11.327 -2.052 3.952 1.00 98.56 102 LYS A CA 1
ATOM 810 C C . LYS A 1 102 ? -10.886 -3.034 5.022 1.00 98.56 102 LYS A C 1
ATOM 812 O O . LYS A 1 102 ? -9.686 -3.168 5.243 1.00 98.56 102 LYS A O 1
ATOM 817 N N . LEU A 1 103 ? -11.820 -3.758 5.628 1.00 98.31 103 LEU A N 1
ATOM 818 C CA . LEU A 1 103 ? -11.489 -4.857 6.529 1.00 98.31 103 LEU A CA 1
ATOM 819 C C . LEU A 1 103 ? -11.146 -6.130 5.748 1.00 98.31 103 LEU A C 1
ATOM 821 O O . LEU A 1 103 ? -11.785 -6.472 4.749 1.00 98.31 103 LEU A O 1
ATOM 825 N N . VAL A 1 104 ? -10.125 -6.837 6.222 1.00 98.25 104 VAL A N 1
ATOM 826 C CA . VAL A 1 104 ? -9.676 -8.129 5.690 1.00 98.25 104 VAL A CA 1
ATOM 827 C C . VAL A 1 104 ? -9.389 -9.099 6.834 1.00 98.25 104 VAL A C 1
ATOM 829 O O . VAL A 1 104 ? -8.940 -8.695 7.906 1.00 98.25 104 VAL A O 1
ATOM 832 N N . ASP A 1 105 ? -9.652 -10.385 6.615 1.00 97.00 105 ASP A N 1
ATOM 833 C CA . ASP A 1 105 ? -9.535 -11.414 7.657 1.00 97.00 105 ASP A CA 1
ATOM 834 C C . ASP A 1 105 ? -8.113 -11.910 7.867 1.00 97.00 105 ASP A C 1
ATOM 836 O O . ASP A 1 105 ? -7.741 -12.292 8.971 1.00 97.00 105 ASP A O 1
ATOM 840 N N . THR A 1 106 ? -7.332 -11.962 6.790 1.00 98.12 106 THR A N 1
ATOM 841 C CA . THR A 1 106 ? -6.007 -12.584 6.792 1.00 98.12 106 THR A CA 1
ATOM 842 C C . THR A 1 106 ? -5.057 -11.878 5.837 1.00 98.12 106 THR A C 1
ATOM 844 O O . THR A 1 106 ? -5.479 -11.227 4.875 1.00 98.12 106 THR A O 1
ATOM 847 N N . LEU A 1 107 ? -3.757 -12.091 6.045 1.00 98.19 107 LEU A N 1
ATOM 848 C CA . LEU A 1 107 ? -2.722 -11.661 5.108 1.00 98.19 107 LEU A CA 1
ATOM 849 C C . LEU A 1 107 ? -2.956 -12.211 3.689 1.00 98.19 107 LEU A C 1
ATOM 851 O O . LEU A 1 107 ? -2.804 -11.471 2.722 1.00 98.19 107 LEU A O 1
ATOM 855 N N . ASP A 1 108 ? -3.379 -13.468 3.543 1.00 98.44 108 ASP A N 1
ATOM 856 C CA . ASP A 1 108 ? -3.651 -14.053 2.223 1.00 98.44 108 ASP A CA 1
ATOM 857 C C . ASP A 1 108 ? -4.800 -13.344 1.501 1.00 98.44 108 ASP A C 1
ATOM 859 O O . ASP A 1 108 ? -4.696 -13.049 0.309 1.00 98.44 108 ASP A O 1
ATOM 863 N N . SER A 1 109 ? -5.869 -12.997 2.227 1.00 98.31 109 SER A N 1
ATOM 864 C CA . SER A 1 109 ? -6.970 -12.209 1.660 1.00 98.31 109 SER A CA 1
ATOM 865 C C . SER A 1 109 ? -6.520 -10.800 1.262 1.00 98.31 109 SER A C 1
ATOM 867 O O . SER A 1 109 ? -6.942 -10.296 0.221 1.00 98.31 109 SER A O 1
ATOM 869 N N . ALA A 1 110 ? -5.602 -10.195 2.026 1.00 98.56 110 ALA A N 1
ATOM 870 C CA . ALA A 1 110 ? -5.017 -8.902 1.694 1.00 98.56 110 ALA A CA 1
ATOM 871 C C . ALA A 1 110 ? -4.168 -8.977 0.416 1.00 98.56 110 ALA A C 1
ATOM 873 O O . ALA A 1 110 ? -4.336 -8.160 -0.485 1.00 98.56 110 ALA A O 1
ATOM 874 N N . ILE A 1 111 ? -3.303 -9.989 0.298 1.00 98.69 111 ILE A N 1
ATOM 875 C CA . ILE A 1 111 ? -2.471 -10.220 -0.892 1.00 98.69 111 ILE A CA 1
ATOM 876 C C . ILE A 1 111 ? -3.348 -10.451 -2.128 1.00 98.69 111 ILE A C 1
ATOM 878 O O . ILE A 1 111 ? -3.106 -9.848 -3.175 1.00 98.69 111 ILE A O 1
ATOM 882 N N . ALA A 1 112 ? -4.375 -11.299 -2.016 1.00 98.56 112 ALA A N 1
ATOM 883 C CA . ALA A 1 112 ? -5.304 -11.568 -3.109 1.00 98.56 112 ALA A CA 1
ATOM 884 C C . ALA A 1 112 ? -6.023 -10.290 -3.564 1.00 98.56 112 ALA A C 1
ATOM 886 O O . ALA A 1 112 ? -6.087 -10.012 -4.761 1.00 98.56 112 ALA A O 1
ATOM 887 N N . TRP A 1 113 ? -6.487 -9.480 -2.610 1.00 98.56 113 TRP A N 1
ATOM 888 C CA . TRP A 1 113 ? -7.146 -8.209 -2.890 1.00 98.56 113 TRP A CA 1
ATOM 889 C C . TRP A 1 113 ? -6.222 -7.219 -3.604 1.00 98.56 113 TRP A C 1
ATOM 891 O O . TRP A 1 113 ? -6.595 -6.648 -4.628 1.00 98.56 113 TRP A O 1
ATOM 901 N N . ILE A 1 114 ? -4.998 -7.039 -3.101 1.00 98.50 114 ILE A N 1
ATOM 902 C CA . ILE A 1 114 ? -4.003 -6.151 -3.716 1.00 98.50 114 ILE A CA 1
ATOM 903 C C . ILE A 1 114 ? -3.707 -6.610 -5.143 1.00 98.50 114 ILE A C 1
ATOM 905 O O . ILE A 1 114 ? -3.776 -5.807 -6.066 1.00 98.50 114 ILE A O 1
ATOM 909 N N . ASN A 1 115 ? -3.465 -7.903 -5.358 1.00 98.06 115 ASN A N 1
ATOM 910 C CA . ASN A 1 115 ? -3.192 -8.442 -6.692 1.00 98.06 115 ASN A CA 1
ATOM 911 C C . ASN A 1 115 ? -4.367 -8.283 -7.673 1.00 98.06 115 ASN A C 1
ATOM 913 O O . ASN A 1 115 ? -4.142 -8.287 -8.883 1.00 98.06 115 ASN A O 1
ATOM 917 N N . GLN A 1 116 ? -5.597 -8.162 -7.168 1.00 97.75 116 GLN A N 1
ATOM 918 C CA . GLN A 1 116 ? -6.794 -7.952 -7.978 1.00 97.75 116 GLN A CA 1
ATOM 919 C C . GLN A 1 116 ? -7.035 -6.474 -8.315 1.00 97.75 116 GLN A C 1
ATOM 921 O O . GLN A 1 116 ? -7.405 -6.173 -9.448 1.00 97.75 116 GLN A O 1
ATOM 926 N N . TYR A 1 117 ? -6.858 -5.566 -7.350 1.00 98.00 117 TYR A N 1
ATOM 927 C CA . TYR A 1 117 ? -7.323 -4.177 -7.466 1.00 98.00 117 TYR A CA 1
ATOM 928 C C . TYR A 1 117 ? -6.207 -3.126 -7.542 1.00 98.00 117 TYR A C 1
ATOM 930 O O . TYR A 1 117 ? -6.440 -2.030 -8.058 1.00 98.00 117 TYR A O 1
ATOM 938 N N . SER A 1 118 ? -4.999 -3.422 -7.055 1.00 96.94 118 SER A N 1
ATOM 939 C CA . SER A 1 118 ? -3.855 -2.511 -7.186 1.00 96.94 118 SER A CA 1
ATOM 940 C C . SER A 1 118 ? -3.476 -2.330 -8.652 1.00 96.94 118 SER A C 1
ATOM 942 O O . SER A 1 118 ? -3.619 -3.237 -9.476 1.00 96.94 118 SER A O 1
ATOM 944 N N . SER A 1 119 ? -2.870 -1.188 -8.977 1.00 94.69 119 SER A N 1
ATOM 945 C CA . SER A 1 119 ? -2.215 -1.023 -10.278 1.00 94.69 119 SER A CA 1
ATOM 946 C C . SER A 1 119 ? -0.858 -1.738 -10.362 1.00 94.69 119 SER A C 1
ATOM 948 O O . SER A 1 119 ? -0.121 -1.533 -11.327 1.00 94.69 119 SER A O 1
ATOM 950 N N . SER A 1 120 ? -0.511 -2.595 -9.390 1.00 94.25 120 SER A N 1
ATOM 951 C CA . SER A 1 120 ? 0.760 -3.336 -9.328 1.00 94.25 120 SER A CA 1
ATOM 952 C C . SER A 1 120 ? 1.984 -2.410 -9.331 1.00 94.25 120 SER A C 1
ATOM 954 O O . SER A 1 120 ? 3.032 -2.745 -9.900 1.00 94.25 120 SER A O 1
ATOM 956 N N . HIS A 1 121 ? 1.828 -1.219 -8.747 1.00 92.38 121 HIS A N 1
ATOM 957 C CA . HIS A 1 121 ? 2.801 -0.132 -8.781 1.00 92.38 121 HIS A CA 1
ATOM 958 C C . HIS A 1 121 ? 3.725 -0.189 -7.562 1.00 92.38 121 HIS A C 1
ATOM 960 O O . HIS A 1 121 ? 4.835 -0.711 -7.660 1.00 92.38 121 HIS A O 1
ATOM 966 N N . ALA A 1 122 ? 3.240 0.274 -6.411 1.00 94.31 122 ALA A N 1
ATOM 967 C CA . ALA A 1 122 ? 3.983 0.363 -5.165 1.00 94.31 122 ALA A CA 1
ATOM 968 C C . ALA A 1 122 ? 3.060 -0.004 -3.995 1.00 94.31 122 ALA A C 1
ATOM 970 O O . ALA A 1 122 ? 2.300 0.835 -3.535 1.00 94.31 122 ALA A O 1
ATOM 971 N N .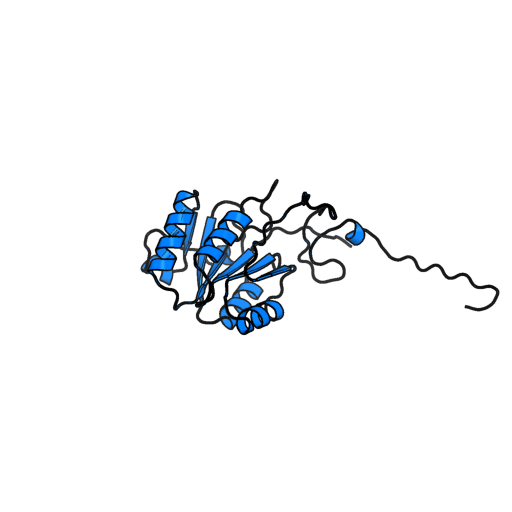 ASP A 1 123 ? 3.109 -1.246 -3.520 1.00 98.06 123 ASP A N 1
ATOM 972 C CA . ASP A 1 123 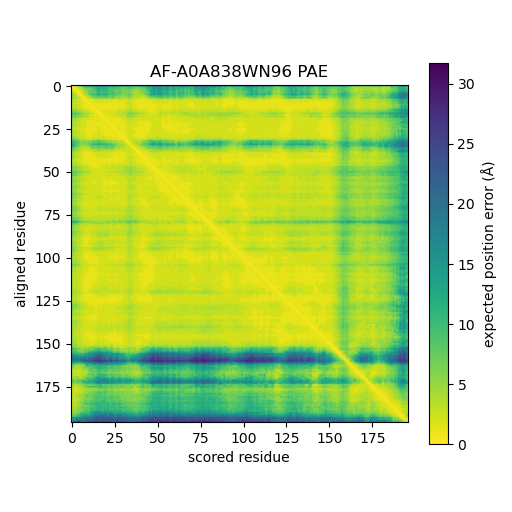? 2.233 -1.710 -2.434 1.00 98.06 123 ASP A CA 1
ATOM 973 C C . ASP A 1 123 ? 3.035 -1.992 -1.164 1.00 98.06 123 ASP A C 1
ATOM 975 O O . ASP A 1 123 ? 4.217 -2.335 -1.219 1.00 98.06 123 ASP A O 1
ATOM 979 N N . ALA A 1 124 ? 2.407 -1.824 -0.005 1.00 98.44 124 ALA A N 1
ATOM 980 C CA . ALA A 1 124 ? 3.102 -1.782 1.271 1.00 98.44 124 ALA A CA 1
ATOM 981 C C . ALA A 1 124 ? 2.431 -2.634 2.355 1.00 98.44 124 ALA A C 1
ATOM 983 O O . ALA A 1 124 ? 1.223 -2.862 2.333 1.00 98.44 124 ALA A O 1
ATOM 984 N N . ILE A 1 125 ? 3.216 -3.056 3.344 1.00 98.69 125 ILE A N 1
ATOM 985 C CA . ILE A 1 125 ? 2.749 -3.685 4.582 1.00 98.69 125 ILE A CA 1
ATOM 986 C C . ILE A 1 125 ? 3.322 -2.950 5.795 1.00 98.69 125 ILE A C 1
ATOM 988 O O . ILE A 1 125 ? 4.502 -2.596 5.812 1.00 98.69 125 ILE A O 1
ATOM 992 N N . ALA A 1 126 ? 2.488 -2.763 6.818 1.00 98.62 126 ALA A N 1
ATOM 993 C CA . ALA A 1 126 ? 2.894 -2.377 8.163 1.00 98.62 126 ALA A CA 1
ATOM 994 C C . ALA A 1 126 ? 2.717 -3.576 9.112 1.00 98.62 126 ALA A C 1
ATOM 996 O O . ALA A 1 126 ? 1.585 -3.986 9.380 1.00 98.62 126 ALA A O 1
ATOM 997 N N . THR A 1 127 ? 3.818 -4.160 9.594 1.00 98.31 127 THR A N 1
ATOM 998 C CA . THR A 1 127 ? 3.820 -5.332 10.491 1.00 98.31 127 THR A CA 1
ATOM 999 C C . THR A 1 127 ? 5.109 -5.434 11.308 1.00 98.31 127 THR A C 1
ATOM 1001 O O . THR A 1 127 ? 6.186 -5.122 10.809 1.00 98.31 127 THR A O 1
ATOM 1004 N N . GLU A 1 128 ? 5.023 -5.950 12.533 1.00 97.62 128 GLU A N 1
ATOM 1005 C CA . GLU A 1 128 ? 6.191 -6.374 13.325 1.00 97.62 128 GLU A CA 1
ATOM 1006 C C . GLU A 1 128 ? 6.550 -7.862 13.107 1.00 97.62 128 GLU A C 1
ATOM 1008 O O . GLU A 1 128 ? 7.550 -8.362 13.620 1.00 97.62 128 GLU A O 1
ATOM 1013 N N . SER A 1 129 ? 5.750 -8.604 12.331 1.00 97.94 129 SER A N 1
ATOM 1014 C CA . SER A 1 129 ? 5.992 -10.021 12.048 1.00 97.94 129 SER A CA 1
ATOM 1015 C C . SER A 1 129 ? 6.915 -10.211 10.845 1.00 97.94 129 SER A C 1
ATOM 1017 O O . SER A 1 129 ? 6.567 -9.905 9.702 1.00 97.94 129 SER A O 1
ATOM 1019 N N . TYR A 1 130 ? 8.080 -10.817 11.085 1.00 96.94 130 TYR A N 1
ATOM 1020 C CA . TYR A 1 130 ? 9.011 -11.215 10.023 1.00 96.94 130 TYR A CA 1
ATOM 1021 C C . TYR A 1 130 ? 8.393 -12.217 9.033 1.00 96.94 130 TYR A C 1
ATOM 1023 O O . TYR A 1 130 ? 8.662 -12.178 7.833 1.00 96.94 130 TYR A O 1
ATOM 1031 N N . GLN A 1 131 ? 7.551 -13.129 9.525 1.00 97.69 131 GLN A N 1
ATOM 1032 C CA . GLN A 1 131 ? 6.907 -14.121 8.670 1.00 97.69 131 GLN A CA 1
ATOM 1033 C C . GLN A 1 131 ? 5.900 -13.461 7.724 1.00 97.69 131 GLN A C 1
ATOM 1035 O O . GLN A 1 131 ? 5.908 -13.750 6.526 1.00 97.69 131 GLN A O 1
ATOM 1040 N N . GLU A 1 132 ? 5.075 -12.549 8.244 1.00 97.56 132 GLU A N 1
ATOM 1041 C CA . GLU A 1 132 ? 4.103 -11.816 7.431 1.00 97.56 132 GLU A CA 1
ATOM 1042 C C . GLU A 1 132 ? 4.793 -10.932 6.399 1.00 97.56 132 GLU A C 1
ATOM 1044 O O . GLU A 1 132 ? 4.382 -10.912 5.241 1.00 97.56 132 GLU A O 1
ATOM 1049 N N . SER A 1 133 ? 5.868 -10.242 6.788 1.00 97.31 133 SER A N 1
ATOM 1050 C CA . SER A 1 133 ? 6.600 -9.372 5.870 1.00 97.31 133 SER A CA 1
ATOM 1051 C C . SER A 1 133 ? 7.193 -10.157 4.698 1.00 97.31 133 SER A C 1
ATOM 1053 O O . SER A 1 133 ? 7.065 -9.741 3.545 1.00 97.31 133 SER A O 1
ATOM 1055 N N . ARG A 1 134 ? 7.753 -11.346 4.963 1.00 97.75 134 ARG A N 1
ATOM 1056 C CA . ARG A 1 134 ? 8.271 -12.240 3.921 1.00 97.75 134 ARG A CA 1
ATOM 1057 C C . ARG A 1 134 ? 7.160 -12.798 3.032 1.00 97.75 134 ARG A C 1
ATOM 1059 O O . ARG A 1 134 ? 7.331 -12.849 1.817 1.00 97.75 134 ARG A O 1
ATOM 1066 N N . GLN A 1 135 ? 6.039 -13.220 3.615 1.00 98.06 135 GLN A N 1
ATOM 1067 C CA . GLN A 1 135 ? 4.898 -13.740 2.857 1.00 98.06 135 GLN A CA 1
ATOM 1068 C C . GLN A 1 135 ? 4.281 -12.658 1.963 1.00 98.06 135 GLN A C 1
ATOM 1070 O O . GLN A 1 135 ? 4.049 -12.909 0.783 1.00 98.06 135 GLN A O 1
ATOM 1075 N N . PHE A 1 136 ? 4.103 -11.440 2.479 1.00 98.50 136 PHE A N 1
ATOM 1076 C CA . PHE A 1 136 ? 3.628 -10.294 1.707 1.00 98.50 136 PHE A CA 1
ATOM 1077 C C . PHE A 1 136 ? 4.576 -9.951 0.555 1.00 98.50 136 PHE A C 1
ATOM 1079 O O . PHE A 1 136 ? 4.139 -9.844 -0.589 1.00 98.50 136 PHE A O 1
ATOM 1086 N N . ALA A 1 137 ? 5.880 -9.853 0.835 1.00 97.06 137 ALA A N 1
ATOM 1087 C CA . ALA A 1 137 ? 6.893 -9.530 -0.168 1.00 97.06 137 ALA A CA 1
ATOM 1088 C C . ALA A 1 137 ? 6.935 -10.525 -1.336 1.00 97.06 137 ALA A C 1
ATOM 1090 O O . ALA A 1 137 ? 7.200 -10.126 -2.466 1.00 97.06 137 ALA A O 1
ATOM 1091 N N . LEU A 1 138 ? 6.676 -11.808 -1.068 1.00 97.31 138 LEU A N 1
ATOM 1092 C CA . LEU A 1 138 ? 6.655 -12.858 -2.088 1.00 97.31 138 LEU A CA 1
ATOM 1093 C C . LEU A 1 138 ? 5.295 -12.999 -2.787 1.00 97.31 138 LEU A C 1
ATOM 1095 O O . LEU A 1 138 ? 5.250 -13.441 -3.933 1.00 97.31 138 LEU A O 1
ATOM 1099 N N . GLY A 1 139 ? 4.197 -12.677 -2.101 1.00 97.56 139 GLY A N 1
ATOM 1100 C CA . GLY A 1 139 ? 2.840 -12.874 -2.611 1.00 97.56 139 GLY A CA 1
ATOM 1101 C C . GLY A 1 139 ? 2.293 -11.699 -3.421 1.00 97.56 139 GLY A C 1
ATOM 1102 O O . GLY A 1 139 ? 1.498 -11.907 -4.341 1.00 97.56 139 GLY A O 1
ATOM 1103 N N . VAL A 1 140 ? 2.701 -10.468 -3.102 1.00 97.12 140 VAL A N 1
ATOM 1104 C CA . VAL A 1 140 ? 2.240 -9.268 -3.810 1.00 97.12 140 VAL A CA 1
ATOM 1105 C C . VAL A 1 140 ? 2.999 -9.093 -5.119 1.00 97.12 140 VAL A C 1
ATOM 1107 O O . VAL A 1 140 ? 4.227 -9.088 -5.168 1.00 97.12 140 VAL A O 1
ATOM 1110 N N . ASN A 1 141 ? 2.255 -8.913 -6.204 1.00 94.19 141 ASN A N 1
ATOM 1111 C CA . ASN A 1 141 ? 2.790 -8.797 -7.547 1.00 94.19 141 ASN A CA 1
ATOM 1112 C C . ASN A 1 141 ? 2.893 -7.336 -7.985 1.00 94.19 141 ASN A C 1
ATOM 1114 O O . ASN A 1 141 ? 2.283 -6.942 -8.981 1.00 94.19 141 ASN A O 1
ATOM 1118 N N . SER A 1 142 ? 3.722 -6.555 -7.297 1.00 93.88 142 SER A N 1
ATOM 1119 C CA . SER A 1 142 ? 3.899 -5.120 -7.563 1.00 93.88 142 SER A CA 1
ATOM 1120 C C . SER A 1 142 ? 5.309 -4.794 -8.034 1.00 93.88 142 SER A C 1
ATOM 1122 O O . SER A 1 142 ? 6.232 -5.592 -7.891 1.00 93.88 142 SER A O 1
ATOM 1124 N N . ALA A 1 143 ? 5.474 -3.661 -8.720 1.00 92.12 143 ALA A N 1
ATOM 1125 C CA . ALA A 1 143 ? 6.782 -3.243 -9.219 1.00 92.12 143 ALA A CA 1
ATOM 1126 C C . ALA A 1 143 ? 7.732 -2.878 -8.071 1.00 92.12 143 ALA A C 1
ATOM 1128 O O . ALA A 1 143 ? 8.947 -3.017 -8.197 1.00 92.12 143 ALA A O 1
ATOM 1129 N N . SER A 1 144 ? 7.181 -2.435 -6.946 1.00 92.62 144 SER A N 1
ATOM 1130 C CA . SER A 1 144 ? 7.893 -2.271 -5.687 1.00 92.62 144 SER A CA 1
ATOM 1131 C C . SER A 1 144 ? 6.994 -2.689 -4.531 1.00 92.62 144 SER A C 1
ATOM 1133 O O . SER A 1 144 ? 5.802 -2.379 -4.519 1.00 92.62 144 SER A O 1
ATOM 1135 N N . THR A 1 145 ? 7.584 -3.394 -3.570 1.00 96.31 145 THR A N 1
ATOM 1136 C CA . THR A 1 145 ? 6.906 -3.838 -2.354 1.00 96.31 145 THR A CA 1
ATOM 1137 C C . THR A 1 145 ? 7.633 -3.263 -1.149 1.00 96.31 145 THR A C 1
ATOM 1139 O O . THR A 1 145 ? 8.851 -3.408 -1.037 1.00 96.31 145 THR A O 1
ATOM 1142 N N . TYR A 1 146 ? 6.897 -2.607 -0.258 1.00 97.56 146 TYR A N 1
ATOM 1143 C CA . TYR A 1 146 ? 7.449 -1.890 0.887 1.00 97.56 146 TYR A CA 1
ATOM 1144 C C . TYR A 1 146 ? 7.053 -2.572 2.197 1.00 97.56 146 TYR A C 1
ATOM 1146 O O . TYR A 1 146 ? 5.912 -2.989 2.370 1.00 97.56 146 TYR A O 1
ATOM 1154 N N . ILE A 1 147 ? 7.989 -2.671 3.140 1.00 98.25 147 ILE A N 1
ATOM 1155 C CA . ILE A 1 147 ? 7.762 -3.240 4.475 1.00 98.25 147 ILE A CA 1
ATOM 1156 C C . ILE A 1 147 ? 8.146 -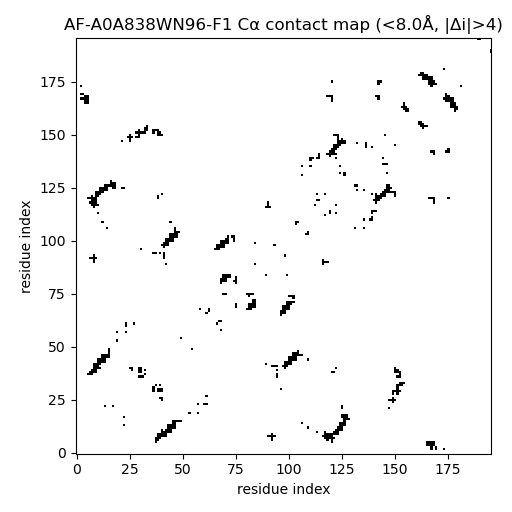2.166 5.485 1.00 98.25 147 ILE A C 1
ATOM 1158 O O . ILE A 1 147 ? 9.315 -1.788 5.534 1.00 98.25 147 ILE A O 1
ATOM 1162 N N . ASN A 1 148 ? 7.179 -1.667 6.260 1.00 97.81 148 ASN A N 1
ATOM 1163 C CA . ASN A 1 148 ? 7.375 -0.594 7.247 1.00 97.81 148 ASN A CA 1
ATOM 1164 C C . ASN A 1 148 ? 8.132 0.619 6.670 1.00 97.81 148 ASN A C 1
ATOM 1166 O O . ASN A 1 148 ? 8.957 1.242 7.337 1.00 97.81 148 ASN A O 1
ATOM 1170 N N . ALA A 1 149 ? 7.892 0.914 5.393 1.00 96.19 149 ALA A N 1
ATOM 1171 C CA . ALA A 1 149 ? 8.586 1.945 4.641 1.00 96.19 149 ALA A CA 1
ATOM 1172 C C . ALA A 1 149 ? 7.597 2.673 3.734 1.00 96.19 149 ALA A C 1
ATOM 1174 O O . ALA A 1 149 ? 6.761 2.051 3.080 1.00 96.19 149 ALA A O 1
ATOM 1175 N N . SER A 1 150 ? 7.697 3.996 3.688 1.00 94.19 150 SER A N 1
ATOM 1176 C CA . SER A 1 150 ? 6.835 4.802 2.836 1.00 94.19 150 SER A CA 1
ATOM 1177 C C . SER A 1 150 ? 7.107 4.525 1.350 1.00 94.19 150 SER A C 1
ATOM 1179 O O . SER A 1 150 ? 8.272 4.513 0.938 1.00 94.19 150 SER A O 1
ATOM 1181 N N . PRO A 1 151 ? 6.059 4.353 0.523 1.0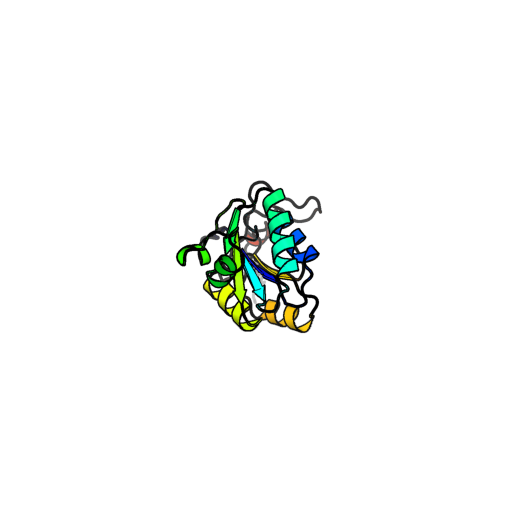0 92.62 151 PRO A N 1
ATOM 1182 C CA . PRO A 1 151 ? 6.208 4.222 -0.919 1.00 92.62 151 PRO A CA 1
ATOM 1183 C C . PRO A 1 151 ? 6.493 5.556 -1.626 1.00 92.62 151 PRO A C 1
ATOM 1185 O O . PRO A 1 151 ? 6.603 5.559 -2.855 1.00 92.62 151 PRO A O 1
ATOM 1188 N N . ARG A 1 152 ? 6.624 6.674 -0.883 1.00 90.50 152 ARG A N 1
ATOM 1189 C CA . ARG A 1 152 ? 6.879 8.027 -1.407 1.00 90.50 152 ARG A CA 1
ATOM 1190 C C . ARG A 1 152 ? 7.901 7.998 -2.540 1.00 90.50 152 ARG A C 1
ATOM 1192 O O . ARG A 1 152 ? 9.044 7.565 -2.387 1.00 90.50 152 ARG A O 1
ATOM 1199 N N . PHE A 1 153 ? 7.473 8.490 -3.695 1.00 82.50 153 PHE A N 1
ATOM 1200 C CA . PHE A 1 153 ? 8.318 8.577 -4.874 1.00 82.50 153 PHE A CA 1
ATOM 1201 C C . PHE A 1 153 ? 9.081 9.902 -4.867 1.00 82.50 153 PHE A C 1
ATOM 1203 O O . PHE A 1 153 ? 8.477 10.963 -4.701 1.00 82.50 153 PHE A O 1
ATOM 1210 N N . ALA A 1 154 ? 10.393 9.848 -5.088 1.00 74.19 154 ALA A N 1
ATOM 1211 C CA . ALA A 1 154 ? 11.232 11.026 -5.275 1.00 74.19 154 ALA A CA 1
ATOM 1212 C C . ALA A 1 154 ? 11.904 10.954 -6.651 1.00 74.19 154 ALA A C 1
ATOM 1214 O O . ALA A 1 154 ? 12.715 10.064 -6.903 1.00 74.19 154 ALA A O 1
ATOM 1215 N N . ARG A 1 155 ? 11.580 11.901 -7.545 1.00 73.44 155 ARG A N 1
ATOM 1216 C CA . ARG A 1 155 ? 12.200 11.993 -8.886 1.00 73.44 155 ARG A CA 1
ATOM 1217 C C . ARG A 1 155 ? 13.692 12.297 -8.819 1.00 73.44 155 ARG A C 1
ATOM 1219 O O . ARG A 1 155 ? 14.462 11.797 -9.634 1.00 73.44 155 ARG A O 1
ATOM 1226 N N . ASN A 1 156 ? 14.071 13.128 -7.857 1.00 70.88 156 ASN A N 1
ATOM 1227 C CA . ASN A 1 156 ? 15.444 13.491 -7.566 1.00 70.88 156 ASN A CA 1
ATOM 1228 C C . ASN A 1 156 ? 15.661 13.292 -6.068 1.00 70.88 156 ASN A C 1
ATOM 1230 O O . ASN A 1 156 ? 15.313 14.154 -5.260 1.00 70.88 156 ASN A O 1
ATOM 1234 N N . SER A 1 157 ? 16.167 12.124 -5.679 1.00 64.44 157 SER A N 1
ATOM 1235 C CA . SER A 1 157 ? 16.576 11.949 -4.295 1.00 64.44 157 SER A CA 1
ATOM 1236 C C . SER A 1 157 ? 17.826 12.798 -4.078 1.00 64.44 157 SER A C 1
ATOM 1238 O O . SER A 1 157 ? 18.862 12.525 -4.682 1.00 64.44 157 SER A O 1
ATOM 1240 N N . SER A 1 158 ? 17.776 13.765 -3.163 1.00 58.62 158 SER A N 1
ATOM 1241 C CA . SER A 1 158 ? 18.937 14.557 -2.717 1.00 58.62 158 SER A CA 1
ATOM 1242 C C . SER A 1 158 ? 20.114 13.712 -2.187 1.00 58.62 158 SER A C 1
ATOM 1244 O O . SER A 1 158 ? 21.166 14.250 -1.856 1.00 58.62 158 SER A O 1
ATOM 1246 N N . ARG A 1 159 ? 19.946 12.383 -2.120 1.00 55.59 159 ARG A N 1
ATOM 1247 C CA . ARG A 1 159 ? 20.911 11.365 -1.691 1.00 55.59 159 ARG A CA 1
ATOM 1248 C C . ARG A 1 159 ? 21.789 10.790 -2.817 1.00 55.59 159 ARG A C 1
ATOM 1250 O O . ARG A 1 159 ? 22.466 9.802 -2.575 1.00 55.59 159 ARG A O 1
ATOM 1257 N N . GLY A 1 160 ? 21.833 11.412 -3.997 1.00 53.00 160 GLY A N 1
ATOM 1258 C CA . GLY A 1 160 ? 23.054 11.409 -4.817 1.00 53.00 160 GLY A CA 1
ATOM 1259 C C . GLY A 1 160 ? 23.094 10.569 -6.095 1.00 53.00 160 GLY A C 1
ATOM 1260 O O . GLY A 1 160 ? 23.747 11.023 -7.023 1.00 53.00 160 GLY A O 1
ATOM 1261 N N . ASP A 1 161 ? 22.391 9.440 -6.233 1.00 54.00 161 ASP A N 1
ATOM 1262 C CA . ASP A 1 161 ? 22.821 8.474 -7.275 1.00 54.00 161 ASP A CA 1
ATOM 1263 C C . ASP A 1 161 ? 21.807 8.107 -8.373 1.00 54.00 161 ASP A C 1
ATOM 1265 O O . ASP A 1 161 ? 22.155 7.364 -9.292 1.00 54.00 161 ASP A O 1
ATOM 1269 N N . ALA A 1 162 ? 20.575 8.631 -8.371 1.00 62.53 162 ALA A N 1
ATOM 1270 C CA . ALA A 1 162 ? 19.649 8.356 -9.475 1.00 62.53 162 ALA A CA 1
ATOM 1271 C C . ALA A 1 162 ? 18.559 9.421 -9.662 1.00 62.53 162 ALA A C 1
ATOM 1273 O O . ALA A 1 162 ? 17.821 9.759 -8.739 1.00 62.53 162 ALA A O 1
ATOM 1274 N N . VAL A 1 163 ? 18.420 9.890 -10.906 1.00 72.50 163 VAL A N 1
ATOM 1275 C CA . VAL A 1 163 ? 17.221 10.589 -11.384 1.00 72.50 163 VAL A CA 1
ATOM 1276 C C . VAL A 1 163 ? 16.269 9.551 -11.970 1.00 72.50 163 VAL A C 1
ATOM 1278 O O . VAL A 1 163 ? 16.664 8.760 -12.833 1.00 72.50 163 VAL A O 1
ATOM 1281 N N . PHE A 1 164 ? 15.012 9.576 -11.531 1.00 79.19 164 PHE A N 1
ATOM 1282 C CA . PHE A 1 164 ? 13.967 8.691 -12.040 1.00 79.19 164 PHE A CA 1
ATOM 1283 C C . PHE A 1 164 ? 12.943 9.467 -12.868 1.00 79.19 164 PHE A C 1
ATOM 1285 O O . PHE A 1 164 ? 12.330 10.434 -12.409 1.00 79.19 164 PHE A O 1
ATOM 1292 N N . LEU A 1 165 ? 12.718 9.009 -14.099 1.00 79.31 165 LEU A N 1
ATOM 1293 C CA . LEU A 1 165 ? 11.742 9.605 -15.017 1.00 79.31 165 LEU A CA 1
ATOM 1294 C C . LEU A 1 165 ? 10.299 9.195 -14.683 1.00 79.31 165 LEU A C 1
ATOM 1296 O O . LEU A 1 165 ? 9.352 9.879 -15.072 1.00 79.31 165 LEU A O 1
ATOM 1300 N N . GLY A 1 166 ? 10.128 8.107 -13.937 1.00 82.06 166 GLY A N 1
ATOM 1301 C CA . GLY A 1 166 ? 8.840 7.568 -13.518 1.00 82.06 166 GLY A CA 1
ATOM 1302 C C . GLY A 1 166 ? 8.986 6.137 -13.014 1.00 82.06 166 GLY A C 1
ATOM 1303 O O . GLY A 1 166 ? 10.097 5.678 -12.734 1.00 82.06 166 GLY A O 1
ATOM 1304 N N . MET A 1 167 ? 7.866 5.426 -12.938 1.00 84.31 167 MET A N 1
ATOM 1305 C CA . MET A 1 167 ? 7.823 4.010 -12.589 1.00 84.31 167 MET A CA 1
ATOM 1306 C C . MET A 1 167 ? 6.909 3.262 -13.571 1.00 84.31 167 MET A C 1
ATOM 1308 O O . MET A 1 167 ? 5.863 3.757 -13.995 1.00 84.31 167 MET A O 1
ATOM 1312 N N . SER A 1 168 ? 7.362 2.081 -13.988 1.00 86.12 168 SER A N 1
ATOM 1313 C CA . SER A 1 168 ? 6.667 1.178 -14.903 1.00 86.12 168 SER A CA 1
ATOM 1314 C C . SER A 1 168 ? 6.138 -0.024 -14.128 1.00 86.12 168 SER A C 1
ATOM 1316 O O . SER A 1 168 ? 6.894 -0.748 -13.482 1.00 86.12 168 SER A O 1
ATOM 1318 N N . ASN A 1 169 ? 4.839 -0.286 -14.239 1.00 81.62 169 ASN A N 1
ATOM 1319 C CA . ASN A 1 169 ? 4.212 -1.507 -13.731 1.00 81.62 169 ASN A CA 1
ATOM 1320 C C . ASN A 1 169 ? 4.129 -2.622 -14.795 1.00 81.62 169 ASN A C 1
ATOM 1322 O O . ASN A 1 169 ? 3.583 -3.692 -14.525 1.00 81.62 169 ASN A O 1
ATOM 1326 N N . GLN A 1 170 ? 4.664 -2.400 -16.004 1.00 82.75 170 GLN A N 1
ATOM 1327 C CA . GLN A 1 170 ? 4.598 -3.378 -17.089 1.00 82.75 170 GLN A CA 1
ATOM 1328 C C . GLN A 1 170 ? 5.464 -4.602 -16.775 1.00 82.75 170 GLN A C 1
ATOM 1330 O O . GLN A 1 170 ? 6.627 -4.487 -16.388 1.00 82.75 170 GLN A O 1
ATOM 1335 N N . ARG A 1 171 ? 4.909 -5.799 -16.989 1.00 78.00 171 ARG A N 1
ATOM 1336 C CA . ARG A 1 171 ? 5.670 -7.049 -16.884 1.00 78.00 171 ARG A CA 1
ATOM 1337 C C . ARG A 1 171 ? 6.644 -7.148 -18.063 1.00 78.00 171 ARG A C 1
ATOM 1339 O O . ARG A 1 171 ? 6.231 -6.989 -19.209 1.00 78.00 171 ARG A O 1
ATOM 1346 N N . GLY A 1 172 ? 7.921 -7.418 -17.794 1.00 73.88 172 GLY A N 1
ATOM 1347 C CA . GLY A 1 172 ? 8.952 -7.573 -18.824 1.00 73.88 172 GLY A CA 1
ATOM 1348 C C . GLY A 1 172 ? 10.278 -6.910 -18.454 1.00 73.88 172 GLY A C 1
ATOM 1349 O O . GLY A 1 172 ? 10.576 -6.718 -17.280 1.00 73.88 172 GLY A O 1
ATOM 1350 N N . HIS A 1 173 ? 11.071 -6.565 -19.471 1.00 67.81 173 HIS A N 1
ATOM 1351 C CA . HIS A 1 173 ? 12.477 -6.162 -19.328 1.00 67.81 173 HIS A CA 1
ATOM 1352 C C . HIS A 1 173 ? 12.708 -4.950 -18.408 1.00 67.81 173 HIS A C 1
ATOM 1354 O O . HIS A 1 173 ? 13.772 -4.843 -17.813 1.00 67.81 173 HIS A O 1
ATOM 1360 N N . ARG A 1 174 ? 11.734 -4.040 -18.280 1.00 77.50 174 ARG A N 1
ATOM 1361 C CA . ARG A 1 174 ? 11.887 -2.767 -17.560 1.00 77.50 174 ARG A CA 1
ATOM 1362 C C . ARG A 1 174 ? 10.663 -2.478 -16.667 1.00 77.50 174 ARG A C 1
ATOM 1364 O O . ARG A 1 174 ? 9.849 -1.604 -16.972 1.00 77.50 174 ARG A O 1
ATOM 1371 N N . ARG A 1 175 ? 10.518 -3.266 -15.594 1.00 86.56 175 ARG A N 1
ATOM 1372 C CA . ARG A 1 175 ? 9.547 -3.068 -14.498 1.00 86.56 175 ARG A CA 1
ATOM 1373 C C . ARG A 1 175 ? 10.213 -2.307 -13.345 1.00 86.56 175 ARG A C 1
ATOM 1375 O O . ARG A 1 175 ? 11.370 -2.575 -13.042 1.00 86.56 175 ARG A O 1
ATOM 1382 N N . GLY A 1 176 ? 9.481 -1.417 -12.682 1.00 85.69 176 GLY A N 1
ATOM 1383 C CA . GLY A 1 176 ? 9.973 -0.613 -11.563 1.00 85.69 176 GLY A CA 1
ATOM 1384 C C . GLY A 1 176 ? 10.436 0.773 -11.996 1.00 85.69 176 GLY A C 1
ATOM 1385 O O . GLY A 1 176 ? 9.889 1.361 -12.931 1.00 85.69 176 GLY A O 1
ATOM 1386 N N . PHE A 1 177 ? 11.413 1.316 -11.278 1.00 85.69 177 PHE A N 1
ATOM 1387 C CA . PHE A 1 177 ? 11.947 2.651 -11.518 1.00 85.69 177 PHE A CA 1
ATOM 1388 C C . PHE A 1 177 ? 12.532 2.805 -12.929 1.00 85.69 177 PHE A C 1
ATOM 1390 O O . PHE A 1 177 ? 13.345 1.997 -13.371 1.00 85.69 177 PHE A O 1
ATOM 1397 N N . ILE A 1 178 ? 12.155 3.884 -13.616 1.00 86.56 178 ILE A N 1
ATOM 1398 C CA . ILE A 1 178 ? 12.694 4.242 -14.931 1.00 86.56 178 ILE A CA 1
ATOM 1399 C C . ILE A 1 178 ? 13.917 5.140 -14.716 1.00 86.56 178 ILE A C 1
ATOM 1401 O O . ILE A 1 178 ? 13.796 6.361 -14.595 1.00 86.56 178 ILE A O 1
ATOM 1405 N N . SER A 1 179 ? 15.088 4.513 -14.628 1.00 85.75 179 SER A N 1
ATOM 1406 C CA . SER A 1 179 ? 16.403 5.162 -14.519 1.00 85.75 179 SER A CA 1
ATOM 1407 C C . SER A 1 179 ? 17.038 5.418 -15.895 1.00 85.75 179 SER A C 1
ATOM 1409 O O . SER A 1 179 ? 16.550 4.933 -16.916 1.00 85.75 179 SER A O 1
ATOM 1411 N N . LEU A 1 180 ? 18.184 6.109 -15.942 1.00 85.25 180 LEU A N 1
ATOM 1412 C CA . LEU A 1 180 ? 18.972 6.249 -17.178 1.00 85.25 180 LEU A CA 1
ATOM 1413 C C . LEU A 1 180 ? 19.388 4.894 -17.774 1.00 85.25 180 LEU A C 1
ATOM 1415 O O . LEU A 1 180 ? 19.316 4.705 -18.985 1.00 85.25 180 LEU A O 1
ATOM 1419 N N . GLU A 1 181 ? 19.746 3.920 -16.934 1.00 83.81 181 GLU A N 1
ATOM 1420 C CA . GLU A 1 181 ? 20.084 2.559 -17.372 1.00 83.81 181 GLU A CA 1
ATOM 1421 C C . GLU A 1 181 ? 18.895 1.854 -18.042 1.00 83.81 181 GLU A C 1
ATOM 1423 O O . GLU A 1 181 ? 19.073 1.018 -18.924 1.00 83.81 181 GLU A O 1
ATOM 1428 N N . THR A 1 182 ? 17.664 2.231 -17.689 1.00 84.12 182 THR A N 1
ATOM 1429 C CA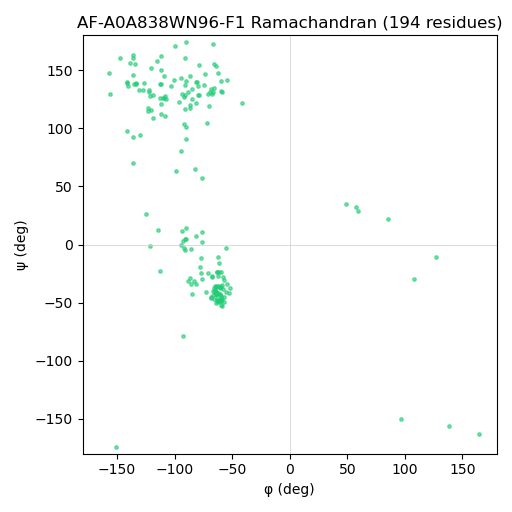 . THR A 1 182 ? 16.440 1.702 -18.314 1.00 84.12 182 THR A CA 1
ATOM 1430 C C . THR A 1 182 ? 16.366 2.055 -19.807 1.00 84.12 182 THR A C 1
ATOM 1432 O O . THR A 1 182 ? 15.730 1.338 -20.583 1.00 84.12 182 THR A O 1
ATOM 1435 N N . LEU A 1 183 ? 17.058 3.125 -20.218 1.00 84.25 183 LEU A N 1
ATOM 1436 C CA . LEU A 1 183 ? 17.110 3.642 -21.587 1.00 84.25 183 LEU A CA 1
ATOM 1437 C C . LEU A 1 183 ? 18.311 3.128 -22.396 1.00 84.25 183 LEU A C 1
ATOM 1439 O O . LEU A 1 183 ? 18.452 3.484 -23.566 1.00 84.25 183 LEU A O 1
ATOM 1443 N N . THR A 1 184 ? 19.176 2.298 -21.811 1.00 86.88 184 THR A N 1
ATOM 1444 C CA . THR A 1 184 ? 20.300 1.688 -22.531 1.00 86.88 184 THR A CA 1
ATOM 1445 C C . THR A 1 184 ? 19.907 0.336 -23.132 1.00 86.88 184 THR A C 1
ATOM 1447 O O . THR A 1 184 ? 18.919 -0.299 -22.745 1.00 86.88 184 THR A O 1
ATOM 1450 N N . THR A 1 185 ? 20.688 -0.114 -24.113 1.00 87.56 185 THR A N 1
ATOM 1451 C CA . THR A 1 185 ? 20.579 -1.451 -24.705 1.00 87.56 185 THR A CA 1
ATOM 1452 C C . THR A 1 185 ? 21.970 -2.057 -24.880 1.00 87.56 185 THR A C 1
ATOM 1454 O O . THR A 1 185 ? 22.974 -1.347 -24.817 1.00 87.56 185 THR A O 1
ATOM 1457 N N . VAL A 1 186 ? 22.040 -3.372 -25.075 1.00 90.62 186 VAL A N 1
ATOM 1458 C CA . VAL A 1 186 ? 23.305 -4.104 -25.189 1.00 90.62 186 VAL A CA 1
ATOM 1459 C C . VAL A 1 186 ? 23.692 -4.234 -26.659 1.00 90.62 186 VAL A C 1
ATOM 1461 O O . VAL A 1 186 ? 22.903 -4.689 -27.484 1.00 90.62 186 VAL A O 1
ATOM 1464 N N . LYS A 1 187 ? 24.937 -3.877 -26.981 1.00 92.38 187 LYS A N 1
ATOM 1465 C CA . LYS A 1 187 ? 25.577 -4.199 -28.259 1.00 92.38 187 LYS A CA 1
ATOM 1466 C C . LYS A 1 187 ? 26.700 -5.195 -27.999 1.00 92.38 187 LYS A C 1
ATOM 1468 O O . LYS A 1 187 ? 27.647 -4.875 -27.288 1.00 92.38 187 LYS A O 1
ATOM 1473 N N . HIS A 1 188 ? 26.630 -6.366 -28.621 1.00 92.75 188 HIS A N 1
ATOM 1474 C CA . HIS A 1 188 ? 27.752 -7.299 -28.641 1.00 92.75 188 HIS A CA 1
ATOM 1475 C C . HIS A 1 188 ? 28.699 -6.920 -29.778 1.00 92.75 188 HIS A C 1
ATOM 1477 O O . HIS A 1 188 ? 28.282 -6.786 -30.929 1.00 92.75 188 HIS A O 1
ATOM 1483 N N . ILE A 1 189 ? 29.971 -6.724 -29.451 1.00 92.56 189 ILE A N 1
ATOM 1484 C CA . ILE A 1 189 ? 31.035 -6.509 -30.430 1.00 92.56 189 ILE A CA 1
ATOM 1485 C C . ILE A 1 189 ? 31.921 -7.743 -30.361 1.00 92.56 189 ILE A C 1
ATOM 1487 O O . ILE A 1 189 ? 32.562 -7.969 -29.339 1.00 92.56 189 ILE A O 1
ATOM 1491 N N . ILE A 1 190 ? 31.935 -8.544 -31.428 1.00 91.50 190 ILE A N 1
ATOM 1492 C CA . ILE A 1 190 ? 32.876 -9.654 -31.554 1.00 91.50 190 ILE A CA 1
ATOM 1493 C C . ILE A 1 190 ? 33.900 -9.314 -32.626 1.00 91.50 190 ILE A C 1
ATOM 1495 O O . ILE A 1 190 ? 33.546 -8.983 -33.758 1.00 91.50 190 ILE A O 1
ATOM 1499 N N . GLN A 1 191 ? 35.172 -9.403 -32.250 1.00 88.81 191 GLN A N 1
ATOM 1500 C CA . GLN A 1 191 ? 36.300 -9.189 -33.138 1.00 88.81 191 GLN A CA 1
ATOM 1501 C C . GLN A 1 191 ? 37.122 -10.475 -33.216 1.00 88.81 191 GLN A C 1
ATOM 1503 O O . GLN A 1 191 ? 37.784 -10.852 -32.253 1.00 88.81 191 GLN A O 1
ATOM 1508 N N . GLY A 1 192 ? 37.065 -11.137 -34.370 1.00 89.44 192 GLY A N 1
ATOM 1509 C CA . GLY A 1 192 ? 37.888 -12.306 -34.680 1.00 89.44 192 GLY A CA 1
ATOM 1510 C C . GLY A 1 192 ? 39.105 -11.950 -35.536 1.00 89.44 192 GLY A C 1
ATOM 1511 O O . GLY A 1 192 ? 39.205 -10.850 -36.079 1.00 89.44 192 GLY A O 1
ATOM 1512 N N . ASN A 1 193 ? 40.014 -12.913 -35.702 1.00 82.06 193 ASN A N 1
ATOM 1513 C CA . ASN A 1 193 ? 41.147 -12.836 -36.639 1.00 82.06 193 ASN A CA 1
ATOM 1514 C C . ASN A 1 193 ? 41.197 -14.029 -37.620 1.00 82.06 193 ASN A C 1
ATOM 1516 O O . ASN A 1 193 ? 42.264 -14.402 -38.099 1.00 82.06 193 ASN A O 1
ATOM 1520 N N . GLY A 1 194 ? 40.039 -14.636 -37.904 1.00 74.56 194 GLY A N 1
ATOM 1521 C CA . GLY A 1 194 ? 39.904 -15.823 -38.762 1.00 74.56 194 GLY A CA 1
ATOM 1522 C C . GLY A 1 194 ? 39.132 -16.981 -38.117 1.00 74.56 194 GLY A C 1
ATOM 1523 O O . GLY A 1 194 ? 38.742 -17.914 -38.815 1.00 74.56 194 GLY A O 1
ATOM 1524 N N . ARG A 1 195 ? 38.863 -16.908 -36.807 1.00 63.62 195 ARG A N 1
ATOM 1525 C CA . ARG A 1 195 ? 37.880 -17.723 -36.068 1.00 63.62 195 ARG A CA 1
ATOM 1526 C C . ARG A 1 195 ? 37.121 -16.837 -35.070 1.00 63.62 195 ARG A C 1
ATOM 1528 O O . ARG A 1 195 ? 37.620 -15.762 -34.726 1.00 63.62 195 ARG A O 1
ATOM 1535 N N . PHE A 1 196 ? 35.920 -17.275 -34.692 1.00 57.25 196 PHE A N 1
ATOM 1536 C CA . PHE A 1 196 ? 35.074 -16.680 -33.650 1.00 57.25 196 PHE A CA 1
ATOM 1537 C C . PHE A 1 196 ? 35.358 -17.345 -32.303 1.00 57.25 196 PHE A C 1
ATOM 1539 O O . PHE A 1 196 ? 35.648 -18.565 -32.326 1.00 57.25 196 PHE A O 1
#

Mean predicted aligned error: 5.22 Å